Protein AF-A0A6A2X9T3-F1 (afdb_monomer_lite)

Radius of gyration: 37.39 Å; chains: 1; bounding box: 83×81×102 Å

Structure (mmCIF, N/CA/C/O backbone):
data_AF-A0A6A2X9T3-F1
#
_entry.id   AF-A0A6A2X9T3-F1
#
loop_
_atom_site.group_PDB
_atom_site.id
_atom_site.type_symbol
_atom_site.label_atom_id
_atom_site.label_alt_id
_atom_site.label_comp_id
_atom_site.label_asym_id
_atom_site.label_entity_id
_atom_site.label_seq_id
_atom_site.pdbx_PDB_ins_code
_atom_site.Cartn_x
_atom_site.Cartn_y
_atom_site.Cartn_z
_atom_site.occupancy
_atom_site.B_iso_or_equiv
_atom_site.auth_seq_id
_atom_site.auth_comp_id
_atom_site.auth_asym_id
_atom_site.auth_atom_id
_atom_site.pdbx_PDB_model_num
ATOM 1 N N . MET A 1 1 ? -24.229 26.357 72.384 1.00 39.59 1 MET A N 1
ATOM 2 C CA . MET A 1 1 ? -24.511 25.829 71.032 1.00 39.59 1 MET A CA 1
ATOM 3 C C . MET A 1 1 ? -23.752 26.684 70.026 1.00 39.59 1 MET A C 1
ATOM 5 O O . MET A 1 1 ? -24.088 27.847 69.864 1.00 39.59 1 MET A O 1
ATOM 9 N N . ARG A 1 2 ? -22.655 26.166 69.459 1.00 40.16 2 ARG A N 1
ATOM 10 C CA . ARG A 1 2 ? -21.862 26.841 68.417 1.00 40.16 2 ARG A CA 1
ATOM 11 C C . ARG A 1 2 ? -22.354 26.332 67.066 1.00 40.16 2 ARG A C 1
ATOM 13 O O . ARG A 1 2 ? -22.168 25.157 66.775 1.00 40.16 2 ARG A O 1
ATOM 20 N N . VAL A 1 3 ? -22.984 27.197 66.277 1.00 45.06 3 VAL A N 1
ATOM 21 C CA . VAL A 1 3 ? -23.296 26.919 64.871 1.00 45.06 3 VAL A CA 1
ATOM 22 C C . VAL A 1 3 ? -22.196 27.569 64.045 1.00 45.06 3 VAL A C 1
ATOM 24 O O . VAL A 1 3 ? -22.014 28.783 64.072 1.00 45.06 3 VAL A O 1
ATOM 27 N N . THR A 1 4 ? -21.397 26.738 63.389 1.00 49.28 4 THR A N 1
ATOM 28 C CA . THR A 1 4 ? -20.304 27.143 62.508 1.00 49.28 4 THR A CA 1
ATOM 29 C C . THR A 1 4 ? -20.857 27.716 61.207 1.00 49.28 4 THR A C 1
ATOM 31 O O . THR A 1 4 ? -21.624 27.061 60.505 1.00 49.28 4 THR A O 1
ATOM 34 N N . HIS A 1 5 ? -20.434 28.935 60.893 1.00 46.50 5 HIS A N 1
ATOM 35 C CA . HIS A 1 5 ? -20.650 29.635 59.634 1.00 46.50 5 HIS A CA 1
ATOM 36 C C . HIS A 1 5 ? -19.917 28.894 58.501 1.00 46.50 5 HIS A C 1
ATOM 38 O O . HIS A 1 5 ? -18.687 28.890 58.455 1.00 46.50 5 HIS A O 1
ATOM 44 N N . ILE A 1 6 ? -20.656 28.227 57.611 1.00 55.00 6 ILE A N 1
ATOM 45 C CA . ILE A 1 6 ? -20.086 27.598 56.413 1.00 55.00 6 ILE A CA 1
ATOM 46 C C . ILE A 1 6 ? -19.977 28.683 55.339 1.00 55.00 6 ILE A C 1
ATOM 48 O O . ILE A 1 6 ? -20.981 29.190 54.841 1.00 55.00 6 ILE A O 1
ATOM 52 N N . SER A 1 7 ? -18.734 29.066 55.043 1.00 50.97 7 SER A N 1
ATOM 53 C CA . SER A 1 7 ? -18.365 30.020 53.998 1.00 50.97 7 SER A CA 1
ATOM 54 C C . SER A 1 7 ? -18.865 29.562 52.622 1.00 50.97 7 SER A C 1
ATOM 56 O O . SER A 1 7 ? -18.698 28.414 52.212 1.00 50.97 7 SER A O 1
ATOM 58 N N . TRP A 1 8 ? -19.457 30.504 51.902 1.00 48.97 8 TRP A N 1
ATOM 59 C CA . TRP A 1 8 ? -20.049 30.424 50.564 1.00 48.97 8 TRP A CA 1
ATOM 60 C C . TRP A 1 8 ? -19.000 30.262 49.443 1.00 48.97 8 TRP A C 1
ATOM 62 O O . TRP A 1 8 ? -19.353 30.081 48.279 1.00 48.97 8 TRP A O 1
ATOM 72 N N . GLU A 1 9 ? -17.711 30.243 49.784 1.00 51.09 9 GLU A N 1
ATOM 73 C CA . GLU A 1 9 ? -16.597 30.043 48.846 1.00 51.09 9 GLU A CA 1
ATOM 74 C C . GLU A 1 9 ? -16.410 28.578 48.402 1.00 51.09 9 GLU A C 1
ATOM 76 O O . GLU A 1 9 ? -15.757 28.307 47.390 1.00 51.09 9 GLU A O 1
ATOM 81 N N . ALA A 1 10 ? -17.013 27.613 49.108 1.00 53.06 10 ALA A N 1
ATOM 82 C CA . ALA A 1 10 ? -16.878 26.190 48.780 1.00 53.06 10 ALA A CA 1
ATOM 83 C C . ALA A 1 10 ? -17.709 25.765 47.553 1.00 53.06 10 ALA A C 1
ATOM 85 O O . ALA A 1 10 ? -17.314 24.864 46.812 1.00 53.06 10 ALA A O 1
ATOM 86 N N . THR A 1 11 ? -18.832 26.436 47.284 1.00 55.25 11 THR A N 1
ATOM 87 C CA . THR A 1 11 ? -19.746 26.052 46.193 1.00 55.25 11 THR A CA 1
ATOM 88 C C . THR A 1 11 ? -19.271 26.560 44.827 1.00 55.25 11 THR A C 1
ATOM 90 O O . THR A 1 11 ? -19.514 25.919 43.807 1.00 55.25 11 THR A O 1
ATOM 93 N N . ILE A 1 12 ? -18.532 27.675 44.792 1.00 51.72 12 ILE A N 1
ATOM 94 C CA . ILE A 1 12 ? -17.982 28.249 43.551 1.00 51.72 12 ILE A CA 1
ATOM 95 C C . ILE A 1 12 ? -16.757 27.450 43.074 1.00 51.72 12 ILE A C 1
ATOM 97 O O . ILE A 1 12 ? -16.597 27.217 41.875 1.00 51.72 12 ILE A O 1
ATOM 101 N N . ASN A 1 13 ? -15.940 26.938 44.001 1.00 50.97 13 ASN A N 1
ATOM 102 C CA . ASN A 1 13 ? -14.743 26.162 43.664 1.00 50.97 13 ASN A CA 1
ATOM 103 C C . ASN A 1 13 ? -15.028 24.718 43.212 1.00 50.97 13 ASN A C 1
ATOM 105 O O . ASN A 1 13 ? -14.186 24.115 42.546 1.00 50.97 13 ASN A O 1
ATOM 109 N N . TRP A 1 14 ? -16.220 24.174 43.484 1.00 48.81 14 TRP A N 1
ATOM 110 C CA . TRP A 1 14 ? -16.633 22.876 42.934 1.00 48.81 14 TRP A CA 1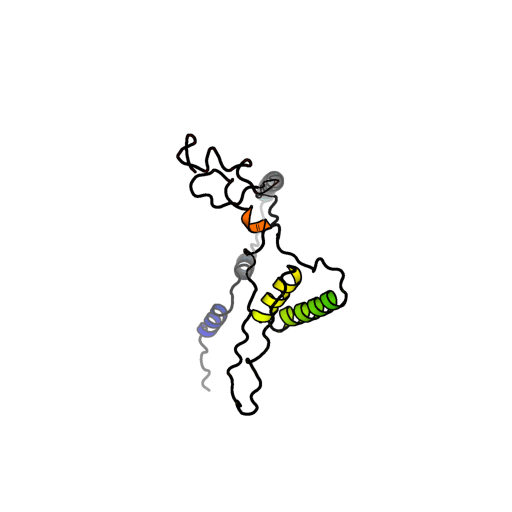
ATOM 111 C C . TRP A 1 14 ? -17.067 22.973 41.459 1.00 48.81 14 TRP A C 1
ATOM 113 O O . TRP A 1 14 ? -16.744 22.100 40.658 1.00 48.81 14 TRP A O 1
ATOM 123 N N . ALA A 1 15 ? -17.709 24.075 41.051 1.00 45.59 15 ALA A N 1
ATOM 124 C CA . ALA A 1 15 ? -18.186 24.254 39.675 1.00 45.59 15 ALA A CA 1
ATOM 125 C C . ALA A 1 15 ? -17.064 24.540 38.650 1.00 45.59 15 ALA A C 1
ATOM 127 O O . ALA A 1 15 ? -17.274 24.379 37.447 1.00 45.59 15 ALA A O 1
ATOM 128 N N . CYS A 1 16 ? -15.873 24.940 39.107 1.00 46.53 16 CYS A N 1
ATOM 129 C CA . CYS A 1 16 ? -14.764 25.340 38.236 1.00 46.53 16 CYS A CA 1
ATOM 130 C C . CYS A 1 16 ? -13.918 24.158 37.713 1.00 46.53 16 CYS A C 1
ATOM 132 O O . CYS A 1 16 ? -13.188 24.315 36.738 1.00 46.53 16 CYS A O 1
ATOM 134 N N . ASN A 1 17 ? -14.027 22.960 38.307 1.00 50.03 17 ASN A N 1
ATOM 135 C CA . ASN A 1 17 ? -13.113 21.847 38.007 1.00 50.03 17 ASN A CA 1
ATOM 136 C C . ASN A 1 17 ? -13.653 20.752 37.076 1.00 50.03 17 ASN A C 1
ATOM 138 O O . ASN A 1 17 ? -12.939 19.780 36.832 1.00 50.03 17 ASN A O 1
ATOM 142 N N . GLU A 1 18 ? -14.849 20.887 36.491 1.00 48.09 18 GLU A N 1
ATOM 143 C CA . GLU A 1 18 ? -15.389 19.774 35.694 1.00 48.09 18 GLU A CA 1
ATOM 144 C C . GLU A 1 18 ? -16.249 20.154 34.486 1.00 48.09 18 GLU A C 1
ATOM 146 O O . GLU A 1 18 ? -17.218 19.470 34.188 1.00 48.09 18 GLU A O 1
ATOM 151 N N . TRP A 1 19 ? -15.926 21.215 33.737 1.00 45.72 19 TRP A N 1
ATOM 152 C CA . TRP A 1 19 ? -16.715 21.535 32.536 1.00 45.72 19 TRP A CA 1
ATOM 153 C C . TRP A 1 19 ? -15.852 21.959 31.349 1.00 45.72 19 TRP A C 1
ATOM 155 O O . TRP A 1 19 ? -15.317 23.060 31.281 1.00 45.72 19 TRP A O 1
ATOM 165 N N . LYS A 1 20 ? -15.737 21.041 30.382 1.00 51.50 20 LYS A N 1
ATOM 166 C CA . LYS A 1 20 ? -14.925 21.160 29.161 1.00 51.50 20 LYS A CA 1
ATOM 167 C C . LYS A 1 20 ? -15.757 21.425 27.899 1.00 51.50 20 LYS A C 1
ATOM 169 O O . LYS A 1 20 ? -15.288 21.137 26.804 1.00 51.50 20 LYS A O 1
ATOM 174 N N . ASP A 1 21 ? -16.973 21.959 28.038 1.00 49.66 21 ASP A N 1
ATOM 175 C CA . ASP A 1 21 ? -17.860 22.221 26.899 1.00 49.66 21 ASP A CA 1
ATOM 176 C C . ASP A 1 21 ? -18.551 23.592 26.985 1.00 49.66 21 ASP A C 1
ATOM 178 O O . ASP A 1 21 ? -19.258 23.917 27.935 1.00 49.66 21 ASP A O 1
ATOM 182 N N . SER A 1 22 ? -18.380 24.396 25.932 1.00 53.44 22 SER A N 1
ATOM 183 C CA . SER A 1 22 ? -18.835 25.792 25.808 1.00 53.44 22 SER A CA 1
ATOM 184 C C . SER A 1 22 ? -20.356 25.970 25.680 1.00 53.44 22 SER A C 1
ATOM 186 O O . SER A 1 22 ? -20.863 27.091 25.721 1.00 53.44 22 SER A O 1
ATOM 188 N N . LYS A 1 23 ? -21.116 24.878 25.540 1.00 55.88 23 LYS A N 1
ATOM 189 C CA . LYS A 1 23 ? -22.561 24.909 25.242 1.00 55.88 23 LYS A CA 1
ATOM 190 C C . LYS A 1 23 ? -23.456 25.024 26.481 1.00 55.88 23 LYS A C 1
ATOM 192 O O . LYS A 1 23 ? -24.611 25.430 26.354 1.00 55.88 23 LYS A O 1
ATOM 197 N N . THR A 1 24 ? -22.955 24.701 27.672 1.00 59.09 24 THR A N 1
ATOM 198 C CA . THR A 1 24 ? -23.714 24.803 28.933 1.00 59.09 24 THR A CA 1
ATOM 199 C C . THR A 1 24 ? -23.651 26.193 29.562 1.00 59.09 24 THR A C 1
ATOM 201 O O . THR A 1 24 ? -24.653 26.640 30.118 1.00 59.09 24 THR A O 1
ATOM 204 N N . LEU A 1 25 ? -22.546 26.926 29.384 1.00 58.53 25 LEU A N 1
ATOM 205 C CA . LEU A 1 25 ? -22.394 28.308 29.868 1.00 58.53 25 LEU A CA 1
ATOM 206 C C . LEU A 1 25 ? -23.405 29.271 29.233 1.00 58.53 25 LEU A C 1
ATOM 208 O O . LEU A 1 25 ? -24.021 30.076 29.928 1.00 58.53 25 LEU A O 1
ATOM 212 N N . VAL A 1 26 ? -23.643 29.137 27.926 1.00 62.75 26 VAL A N 1
ATOM 213 C CA . VAL A 1 26 ? -24.612 29.982 27.214 1.00 62.75 26 VAL A CA 1
ATOM 214 C C . VAL A 1 26 ? -26.029 29.736 27.741 1.00 62.75 26 VAL A C 1
ATOM 216 O O . VAL A 1 26 ? -26.765 30.688 27.974 1.00 62.75 26 VAL A O 1
ATOM 219 N N . ARG A 1 27 ? -26.409 28.484 28.037 1.00 58.91 27 ARG A N 1
ATOM 220 C CA . ARG A 1 27 ? -27.748 28.155 28.569 1.00 58.91 27 ARG A CA 1
ATOM 221 C C . ARG A 1 27 ? -27.968 28.666 29.995 1.00 58.91 27 ARG A C 1
ATOM 223 O O . ARG A 1 27 ? -29.076 29.102 30.294 1.00 58.91 27 ARG A O 1
ATOM 230 N N . ALA A 1 28 ? -26.935 28.656 30.839 1.00 60.03 28 ALA A N 1
ATOM 231 C CA . ALA A 1 28 ? -27.011 29.182 32.204 1.00 60.03 28 ALA A CA 1
ATOM 232 C C . ALA A 1 28 ? -27.137 30.716 32.227 1.00 60.03 28 ALA A C 1
ATOM 234 O O . ALA A 1 28 ? -27.984 31.255 32.937 1.00 60.03 28 ALA A O 1
ATOM 235 N N . LEU A 1 29 ? -26.371 31.418 31.384 1.00 59.34 29 LEU A N 1
ATOM 236 C CA . LEU A 1 29 ? -26.464 32.877 31.248 1.00 59.34 29 LEU A CA 1
ATOM 237 C C . LEU A 1 29 ? -27.792 33.321 30.613 1.00 59.34 29 LEU A C 1
ATOM 239 O O . LEU A 1 29 ? -28.361 34.331 31.022 1.00 59.34 29 LEU A O 1
ATOM 243 N N . THR A 1 30 ? -28.338 32.533 29.678 1.00 64.12 30 THR A N 1
ATOM 244 C CA . THR A 1 30 ? -29.642 32.828 29.053 1.00 64.12 30 THR A CA 1
ATOM 245 C C . THR A 1 30 ? -30.801 32.702 30.053 1.00 64.12 30 THR A C 1
ATOM 247 O O . THR A 1 30 ? -31.760 33.460 29.971 1.00 64.12 30 THR A O 1
ATOM 250 N N . TRP A 1 31 ? -30.710 31.797 31.034 1.00 58.50 31 TRP A N 1
ATOM 251 C CA . TRP A 1 31 ? -31.724 31.654 32.091 1.00 58.50 31 TRP A CA 1
ATOM 252 C C . TRP A 1 31 ? -31.665 32.762 33.158 1.00 58.50 31 TRP A C 1
ATOM 254 O O . TRP A 1 31 ? -32.688 33.080 33.761 1.00 58.50 31 TRP A O 1
ATOM 264 N N . ALA A 1 32 ? -30.494 33.365 33.392 1.00 57.00 32 ALA A N 1
ATOM 265 C CA . ALA A 1 32 ? -30.317 34.414 34.401 1.00 57.00 32 ALA A CA 1
ATOM 266 C C . ALA A 1 32 ? -30.829 35.795 33.946 1.00 57.00 32 ALA A C 1
ATOM 268 O O . ALA A 1 32 ? -31.278 36.583 34.775 1.00 57.00 32 ALA A O 1
ATOM 269 N N . LEU A 1 33 ? -30.809 36.077 32.639 1.00 56.03 33 LEU A N 1
ATOM 270 C CA . LEU A 1 33 ? -31.217 37.371 32.069 1.00 56.03 33 LEU A CA 1
ATOM 271 C C . LEU A 1 33 ? -32.709 37.454 31.695 1.00 56.03 33 LEU A C 1
ATOM 273 O O . LEU A 1 33 ? -33.174 38.512 31.282 1.00 56.03 33 LEU A O 1
ATOM 277 N N . LEU A 1 34 ? -33.472 36.365 31.850 1.00 59.19 34 LEU A N 1
ATOM 278 C CA . LEU A 1 34 ? -34.876 36.266 31.428 1.00 59.19 34 LEU A CA 1
ATOM 279 C C . LEU A 1 34 ? -35.871 36.236 32.604 1.00 59.19 34 LEU A C 1
ATOM 281 O O . LEU A 1 34 ? -36.854 35.496 32.577 1.00 59.19 34 LEU A O 1
ATOM 285 N N . ARG A 1 35 ? -35.643 37.032 33.656 1.00 50.53 35 ARG A N 1
ATOM 286 C CA . ARG A 1 35 ? -36.673 37.257 34.685 1.00 50.53 35 ARG A CA 1
ATOM 287 C C . ARG A 1 35 ? -37.484 38.520 34.364 1.00 50.53 35 ARG A C 1
ATOM 289 O O . ARG A 1 35 ? -36.896 39.597 34.293 1.00 50.53 35 ARG A O 1
ATOM 296 N N . PRO A 1 36 ? -38.811 38.416 34.177 1.00 49.34 36 PRO A N 1
ATOM 297 C CA . PRO A 1 36 ? -39.657 39.572 33.909 1.00 49.34 36 PRO A CA 1
ATOM 298 C C . PRO A 1 36 ? -39.841 40.422 35.175 1.00 49.34 36 PRO A C 1
ATOM 300 O O . PRO A 1 36 ? -40.169 39.906 36.243 1.00 49.34 36 PRO A O 1
ATOM 303 N N . ILE A 1 37 ? -39.635 41.733 35.041 1.00 52.81 37 ILE A N 1
ATOM 304 C CA . ILE A 1 37 ? -39.943 42.749 36.057 1.00 52.81 37 ILE A CA 1
ATOM 305 C C . ILE A 1 37 ? -41.440 43.085 35.938 1.00 52.81 37 ILE A C 1
ATOM 307 O O . ILE A 1 37 ? -41.876 43.418 34.834 1.00 52.81 37 ILE A O 1
ATOM 311 N N . PRO A 1 38 ? -42.246 43.024 37.015 1.00 50.41 38 PRO A N 1
ATOM 312 C CA . PRO A 1 38 ? -43.646 43.412 36.946 1.00 50.41 38 PRO A CA 1
ATOM 313 C C . PRO A 1 38 ? -43.773 44.927 37.140 1.00 50.41 38 PRO A C 1
ATOM 315 O O . PRO A 1 38 ? -43.512 45.449 38.221 1.00 50.41 38 PRO A O 1
ATOM 318 N N . SER A 1 39 ? -44.202 45.643 36.102 1.00 46.75 39 SER A N 1
ATOM 319 C CA . SER A 1 39 ? -44.672 47.024 36.218 1.00 46.75 39 SER A CA 1
ATOM 320 C C . SER A 1 39 ? -46.196 47.056 36.096 1.00 46.75 39 SER A C 1
ATOM 322 O O . SER A 1 39 ? -46.773 46.946 35.017 1.00 46.75 39 SER A O 1
ATOM 324 N N . HIS A 1 40 ? -46.869 47.212 37.235 1.00 49.03 40 HIS A N 1
ATOM 325 C CA . HIS A 1 40 ? -48.261 47.644 37.258 1.00 49.03 40 HIS A CA 1
ATOM 326 C C . HIS A 1 40 ? -48.305 49.155 37.023 1.00 49.03 40 HIS A C 1
ATOM 328 O O . HIS A 1 40 ? -47.844 49.920 37.867 1.00 49.03 40 HIS A O 1
ATOM 334 N N . SER A 1 41 ? -48.889 49.596 35.911 1.00 48.78 41 SER A N 1
ATOM 335 C CA . SER A 1 41 ? -49.660 50.845 35.881 1.00 48.78 41 SER A CA 1
ATOM 336 C C . SER A 1 41 ? -50.482 50.961 34.607 1.00 48.78 41 SER A C 1
ATOM 338 O O . SER A 1 41 ? -49.983 50.923 33.486 1.00 48.78 41 SER A O 1
ATOM 340 N N . SER A 1 42 ? -51.780 51.088 34.831 1.00 59.50 42 SER A N 1
ATOM 341 C CA . SER A 1 42 ? -52.852 51.314 33.879 1.00 59.50 42 SER A CA 1
ATOM 342 C C . SER A 1 42 ? -52.899 52.780 33.442 1.00 59.50 42 SER A C 1
ATOM 344 O O . SER A 1 42 ? -53.300 53.623 34.238 1.00 59.50 42 SER A O 1
ATOM 346 N N . ALA A 1 43 ? -52.524 53.076 32.196 1.00 52.16 43 ALA A N 1
ATOM 347 C CA . ALA A 1 43 ? -53.089 54.128 31.333 1.00 52.16 43 ALA A CA 1
ATOM 348 C C . ALA A 1 43 ? -52.256 54.233 30.039 1.00 52.16 43 ALA A C 1
ATOM 350 O O . ALA A 1 43 ? -51.107 53.817 30.024 1.00 52.16 43 ALA A O 1
ATOM 351 N N . PHE A 1 44 ? -52.828 54.832 28.987 1.00 50.91 44 PHE A N 1
ATOM 352 C CA . PHE A 1 44 ? -52.243 55.188 27.674 1.00 50.91 44 PHE A CA 1
ATOM 353 C C . PHE A 1 44 ? -52.578 54.279 26.467 1.00 50.91 44 PHE A C 1
ATOM 355 O O . PHE A 1 44 ? -51.708 53.598 25.919 1.00 50.91 44 PHE A O 1
ATOM 362 N N . PRO A 1 45 ? -53.815 54.371 25.929 1.00 55.16 45 PRO A N 1
ATOM 363 C CA . PRO A 1 45 ? -54.195 53.714 24.669 1.00 55.16 45 PRO A CA 1
ATOM 364 C C . PRO A 1 45 ? -53.475 54.273 23.419 1.00 55.16 45 PRO A C 1
ATOM 366 O O . PRO A 1 45 ? -53.400 53.595 22.395 1.00 55.16 45 PRO A O 1
ATOM 369 N N . LEU A 1 46 ? -52.892 55.479 23.482 1.00 53.44 46 LEU A N 1
ATOM 370 C CA . LEU A 1 46 ? -52.093 56.053 22.383 1.00 53.44 46 LEU A CA 1
ATOM 371 C C . LEU A 1 46 ? -50.654 55.519 22.355 1.00 53.44 46 LEU A C 1
ATOM 373 O O . LEU A 1 46 ? -50.097 55.296 21.280 1.00 53.44 46 LEU A O 1
ATOM 377 N N . LEU A 1 47 ? -50.093 55.225 23.531 1.00 53.59 47 LEU A N 1
ATOM 378 C CA . LEU A 1 47 ? -48.785 54.590 23.655 1.00 53.59 47 LEU A CA 1
ATOM 379 C C . LEU A 1 47 ? -48.860 53.109 23.256 1.00 53.59 47 LEU A C 1
ATOM 381 O O . LEU A 1 47 ? -47.925 52.609 22.647 1.00 53.59 47 LEU A O 1
ATOM 385 N N . GLN A 1 48 ? -49.995 52.435 23.488 1.00 58.03 48 GLN A N 1
ATOM 386 C CA . GLN A 1 48 ? -50.234 51.072 22.994 1.00 58.03 48 GLN A CA 1
ATOM 387 C C . GLN A 1 48 ? -50.319 50.991 21.463 1.00 58.03 48 GLN A C 1
ATOM 389 O O . GLN A 1 48 ? -49.766 50.054 20.894 1.00 58.03 48 GLN A O 1
ATOM 394 N N . LYS A 1 49 ? -50.921 51.975 20.773 1.00 56.03 49 LYS A N 1
ATOM 395 C CA . LYS A 1 49 ? -50.913 52.023 19.296 1.00 56.03 49 LYS A CA 1
ATOM 396 C C . LYS A 1 49 ? -49.525 52.322 18.730 1.00 56.03 49 LYS A C 1
ATOM 398 O O . LYS A 1 49 ? -49.129 51.672 17.766 1.00 56.03 49 LYS A O 1
ATOM 403 N N . GLN A 1 50 ? -48.763 53.231 19.348 1.00 58.94 50 GLN A N 1
ATOM 404 C CA . GLN A 1 50 ? -47.367 53.479 18.963 1.00 58.94 50 GLN A CA 1
ATOM 405 C C . GLN A 1 50 ? -46.458 52.279 19.260 1.00 58.94 50 GLN A C 1
ATOM 407 O O . GLN A 1 50 ? -45.627 51.930 18.426 1.00 58.94 50 GLN A O 1
ATOM 412 N N . GLN A 1 51 ? -46.652 51.587 20.385 1.00 58.59 51 GLN A N 1
ATOM 413 C CA . GLN A 1 51 ? -45.934 50.354 20.709 1.00 58.59 51 GLN A CA 1
ATOM 414 C C . GLN A 1 51 ? -46.331 49.200 19.781 1.00 58.59 51 GLN A C 1
ATOM 416 O O . GLN A 1 51 ? -45.452 48.459 19.359 1.00 58.59 51 GLN A O 1
ATOM 421 N N . GLN A 1 52 ? -47.600 49.068 19.380 1.00 58.56 52 GLN A N 1
ATOM 422 C CA . GLN A 1 52 ? -48.022 48.081 18.378 1.00 58.56 52 GLN A CA 1
ATOM 423 C C . GLN A 1 52 ? -47.480 48.401 16.981 1.00 58.56 52 GLN A C 1
ATOM 425 O O . GLN A 1 52 ? -47.053 47.482 16.291 1.00 58.56 52 GLN A O 1
ATOM 430 N N . GLN A 1 53 ? -47.412 49.671 16.567 1.00 58.88 53 GLN A N 1
ATOM 431 C CA . GLN A 1 53 ? -46.769 50.067 15.305 1.00 58.88 53 GLN A CA 1
ATOM 432 C C . GLN A 1 53 ? -45.255 49.828 15.331 1.00 58.88 53 GLN A C 1
ATOM 434 O O . GLN A 1 53 ? -44.711 49.302 14.362 1.00 58.88 53 GLN A O 1
ATOM 439 N N . GLN A 1 54 ? -44.581 50.125 16.446 1.00 58.81 54 GLN A N 1
ATOM 440 C CA . GLN A 1 54 ? -43.159 49.819 16.633 1.00 58.81 54 GLN A CA 1
ATOM 441 C C . GLN A 1 54 ? -42.896 48.306 16.698 1.00 58.81 54 GLN A C 1
ATOM 443 O O . GLN A 1 54 ? -41.925 47.840 16.106 1.00 58.81 54 GLN A O 1
ATOM 448 N N . GLN A 1 55 ? -43.776 47.516 17.324 1.00 58.78 55 GLN A N 1
ATOM 449 C CA . GLN A 1 55 ? -43.693 46.050 17.336 1.00 58.78 55 GLN A CA 1
ATOM 450 C C . GLN A 1 55 ? -43.949 45.446 15.948 1.00 58.78 55 GLN A C 1
ATOM 452 O O . GLN A 1 55 ? -43.217 44.551 15.543 1.00 58.78 55 GLN A O 1
ATOM 457 N N . GLN A 1 56 ? -44.914 45.956 15.175 1.00 59.00 56 GLN A N 1
ATOM 458 C CA . GLN A 1 56 ? -45.159 45.533 13.787 1.00 59.00 56 GLN A CA 1
ATOM 459 C C . GLN A 1 56 ? -43.961 45.863 12.881 1.00 59.00 56 GLN A C 1
ATOM 461 O O . GLN A 1 56 ? -43.526 45.010 12.111 1.00 59.00 56 GLN A O 1
ATOM 466 N N . HIS A 1 57 ? -43.359 47.051 13.025 1.00 57.66 57 HIS A N 1
ATOM 467 C CA . HIS A 1 57 ? -42.136 47.421 12.305 1.00 57.66 57 HIS A CA 1
ATOM 468 C C . HIS A 1 57 ? -40.946 46.535 12.710 1.00 57.66 57 HIS A C 1
ATOM 470 O O . HIS A 1 57 ? -40.201 46.083 11.843 1.00 57.66 57 HIS A O 1
ATOM 476 N N . GLN A 1 58 ? -40.788 46.211 14.001 1.00 58.06 58 GLN A N 1
ATOM 477 C CA . GLN A 1 58 ? -39.756 45.273 14.457 1.00 58.06 58 GLN A CA 1
ATOM 478 C C . GLN A 1 58 ? -39.999 43.830 13.981 1.00 58.06 58 GLN A C 1
ATOM 480 O O . GLN A 1 58 ? -39.042 43.154 13.607 1.00 58.06 58 GLN A O 1
ATOM 485 N N . LEU A 1 59 ? -41.247 43.355 13.910 1.00 57.41 59 LEU A N 1
ATOM 486 C CA . LEU A 1 59 ? -41.601 42.026 13.384 1.00 57.41 59 LEU A CA 1
ATOM 487 C C . LEU A 1 59 ? -41.419 41.925 11.859 1.00 57.41 59 LEU A C 1
ATOM 489 O O . LEU A 1 59 ? -41.021 40.880 11.346 1.00 57.41 59 LEU A O 1
ATOM 493 N N . HIS A 1 60 ? -41.660 43.014 11.126 1.00 58.12 60 HIS A N 1
ATOM 494 C CA . HIS A 1 60 ? -41.437 43.087 9.682 1.00 58.12 60 HIS A CA 1
ATOM 495 C C . HIS A 1 60 ? -39.941 43.166 9.342 1.00 58.12 60 HIS A C 1
ATOM 497 O O . HIS A 1 60 ? -39.484 42.499 8.415 1.0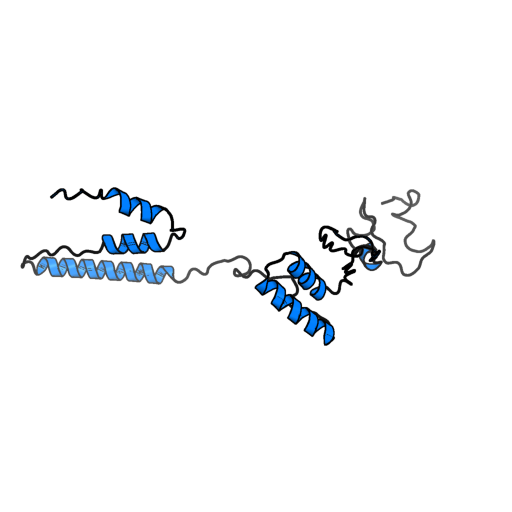0 58.12 60 HIS A O 1
ATOM 503 N N . LEU A 1 61 ? -39.154 43.906 10.131 1.00 56.72 61 LEU A N 1
ATOM 504 C CA . LEU A 1 61 ? -37.694 43.967 9.995 1.00 56.72 61 LEU A CA 1
ATOM 505 C C . LEU A 1 61 ? -37.028 42.642 10.389 1.00 56.72 61 LEU A C 1
ATOM 507 O O . LEU A 1 61 ? -36.142 42.173 9.681 1.00 56.72 61 LEU A O 1
ATOM 511 N N . THR A 1 62 ? -37.495 41.979 11.449 1.00 57.09 62 THR A N 1
ATOM 512 C CA . THR A 1 62 ? -37.001 40.640 11.818 1.00 57.09 62 THR A CA 1
ATOM 513 C C . THR A 1 62 ? -37.425 39.568 10.808 1.00 57.09 62 THR A C 1
ATOM 515 O O . THR A 1 62 ? -36.600 38.726 10.467 1.00 57.09 62 THR A O 1
ATOM 518 N N . ARG A 1 63 ? -38.631 39.629 10.216 1.00 53.03 63 ARG A N 1
ATOM 519 C CA . ARG A 1 63 ? -39.017 38.760 9.079 1.00 53.03 63 ARG A CA 1
ATOM 520 C C . ARG A 1 63 ? -38.163 38.995 7.830 1.00 53.03 63 ARG A C 1
ATOM 522 O O . ARG A 1 63 ? -37.735 38.020 7.222 1.00 53.03 63 ARG A O 1
ATOM 529 N N . ILE A 1 64 ? -37.891 40.247 7.451 1.00 55.22 64 ILE A N 1
ATOM 530 C CA . ILE A 1 64 ? -37.064 40.577 6.273 1.00 55.22 64 ILE A CA 1
ATOM 531 C C . ILE A 1 64 ? -35.614 40.113 6.471 1.00 55.22 64 ILE A C 1
ATOM 533 O O . ILE A 1 64 ? -35.033 39.521 5.561 1.00 55.22 64 ILE A O 1
ATOM 537 N N . VAL A 1 65 ? -35.040 40.311 7.661 1.00 54.47 65 VAL A N 1
ATOM 538 C CA . VAL A 1 65 ? -33.674 39.857 7.972 1.00 54.47 65 VAL A CA 1
ATOM 539 C C . VAL A 1 65 ? -33.585 38.324 8.012 1.00 54.47 65 VAL A C 1
ATOM 541 O O . VAL A 1 65 ? -32.623 37.764 7.493 1.00 54.47 65 VAL A O 1
ATOM 544 N N . ILE A 1 66 ? -34.596 37.626 8.545 1.00 53.66 66 ILE A N 1
ATOM 545 C CA . ILE A 1 66 ? -34.601 36.153 8.620 1.00 53.66 66 ILE A CA 1
ATOM 546 C C . ILE A 1 66 ? -34.772 35.502 7.232 1.00 53.66 66 ILE A C 1
ATOM 548 O O . ILE A 1 66 ? -34.077 34.529 6.943 1.00 53.66 66 ILE A O 1
ATOM 552 N N . VAL A 1 67 ? -35.622 36.044 6.348 1.00 52.09 67 VAL A N 1
ATOM 553 C CA . VAL A 1 67 ? -35.826 35.502 4.983 1.00 52.09 67 VAL A CA 1
ATOM 554 C C . VAL A 1 67 ? -34.638 35.806 4.055 1.00 52.09 67 VAL A C 1
ATOM 556 O O . VAL A 1 67 ? -34.332 35.014 3.166 1.00 52.09 67 VAL A O 1
ATOM 559 N N . SER A 1 68 ? -33.904 36.900 4.288 1.00 48.91 68 SER A N 1
ATOM 560 C CA . SER A 1 68 ? -32.733 37.271 3.469 1.00 48.91 68 SER A CA 1
ATOM 561 C C . SER A 1 68 ? -31.463 36.466 3.796 1.00 48.91 68 SER A C 1
ATOM 563 O O . SER A 1 68 ? -30.525 36.451 3.002 1.00 48.91 68 SER A O 1
ATOM 565 N N . LEU A 1 69 ? -31.421 35.770 4.940 1.00 48.31 69 LEU A N 1
ATOM 566 C CA . LEU A 1 69 ? -30.275 34.961 5.388 1.00 48.31 69 LEU A CA 1
ATOM 567 C C . LEU A 1 69 ? -30.350 33.474 4.987 1.00 48.31 69 LEU A C 1
ATOM 569 O O . LEU A 1 69 ? -29.431 32.718 5.295 1.00 48.31 69 LEU A O 1
ATOM 573 N N . GLN A 1 70 ? -31.406 33.029 4.296 1.00 52.69 70 GLN A N 1
ATOM 574 C CA . GLN A 1 70 ? -31.622 31.600 4.008 1.00 52.69 70 GLN A CA 1
ATOM 575 C C . GLN A 1 70 ? -31.159 31.115 2.624 1.00 52.69 70 GLN A C 1
ATOM 577 O O . GLN A 1 70 ? -31.283 29.927 2.338 1.00 52.69 70 GLN A O 1
ATOM 582 N N . CYS A 1 71 ? -30.550 31.967 1.792 1.00 46.78 71 CYS A N 1
ATOM 583 C CA . CYS A 1 71 ? -30.144 31.582 0.431 1.00 46.78 71 CYS A CA 1
ATOM 584 C C . CYS A 1 71 ? -28.666 31.857 0.100 1.00 46.78 71 CYS A C 1
ATOM 586 O O . CYS A 1 71 ? -28.349 32.194 -1.037 1.00 46.78 71 CYS A O 1
ATOM 588 N N . GLN A 1 72 ? -27.742 31.699 1.052 1.00 65.25 72 GLN A N 1
ATOM 589 C CA . GLN A 1 72 ? -26.314 31.601 0.724 1.00 65.25 72 GLN A CA 1
ATOM 590 C C . GLN A 1 72 ? -25.870 30.145 0.870 1.00 65.25 72 GLN A C 1
ATOM 592 O O . GLN A 1 72 ? -25.716 29.626 1.974 1.00 65.25 72 GLN A O 1
ATOM 597 N N . GLY A 1 73 ? -25.726 29.457 -0.265 1.00 71.31 73 GLY A N 1
ATOM 598 C CA . GLY A 1 73 ? -25.138 28.121 -0.299 1.00 71.31 73 GLY A CA 1
ATOM 599 C C . GLY A 1 73 ? -23.712 28.158 0.252 1.00 71.31 73 GLY A C 1
ATOM 600 O O . GLY A 1 73 ? -22.939 29.054 -0.076 1.00 71.31 73 GLY A O 1
ATOM 601 N N . ILE A 1 74 ? -23.366 27.196 1.106 1.00 75.31 74 ILE A N 1
ATOM 602 C CA . ILE A 1 74 ? -22.020 27.092 1.674 1.00 75.31 74 ILE A CA 1
ATOM 603 C C . ILE A 1 74 ? -21.094 26.504 0.601 1.00 75.31 74 ILE A C 1
ATOM 605 O O . ILE A 1 74 ? -21.250 25.339 0.228 1.00 75.31 74 ILE A O 1
ATOM 609 N N . ASP A 1 75 ? -20.121 27.284 0.130 1.00 80.12 75 ASP A N 1
ATOM 610 C CA . ASP A 1 75 ? -19.078 26.796 -0.777 1.00 80.12 75 ASP A CA 1
ATOM 611 C C . ASP A 1 75 ? -18.005 26.033 0.012 1.00 80.12 75 ASP A C 1
ATOM 613 O O . ASP A 1 75 ? -16.998 26.572 0.474 1.00 80.12 75 ASP A O 1
ATOM 617 N N . LEU A 1 76 ? -18.272 24.750 0.251 1.00 81.31 76 LEU A N 1
ATOM 618 C CA . LEU A 1 76 ? -17.303 23.847 0.854 1.00 81.31 76 LEU A CA 1
ATOM 619 C C . LEU A 1 76 ? -16.466 23.199 -0.247 1.00 81.31 76 LEU A C 1
ATOM 621 O O . LEU A 1 76 ? -17.009 22.567 -1.154 1.00 81.31 76 LEU A O 1
ATOM 625 N N . VAL A 1 77 ? -15.138 23.235 -0.105 1.00 81.31 77 VAL A N 1
ATOM 626 C CA . VAL A 1 77 ? -14.211 22.488 -0.970 1.00 81.31 77 VAL A CA 1
ATOM 627 C C . VAL A 1 77 ? -14.644 21.015 -1.034 1.00 81.31 77 VAL A C 1
ATOM 629 O O . VAL A 1 77 ? -14.764 20.339 -0.009 1.00 81.31 77 VAL A O 1
ATOM 632 N N . ALA A 1 78 ? -14.928 20.525 -2.246 1.00 79.88 78 ALA A N 1
ATOM 633 C CA . ALA A 1 78 ? -15.488 19.191 -2.509 1.00 79.88 78 ALA A CA 1
ATOM 634 C C . ALA A 1 78 ? -16.791 18.864 -1.733 1.00 79.88 78 ALA A C 1
ATOM 636 O O . ALA A 1 78 ? -17.051 17.705 -1.390 1.00 79.88 78 ALA A O 1
ATOM 637 N N . GLY A 1 79 ? -17.613 19.874 -1.434 1.00 81.69 79 GLY A N 1
ATOM 638 C CA . GLY A 1 79 ? -18.890 19.734 -0.730 1.00 81.69 79 GLY A CA 1
ATOM 639 C C . GLY A 1 79 ? -18.754 19.286 0.728 1.00 81.69 79 GLY A C 1
ATOM 640 O O . GLY A 1 79 ? -19.661 18.641 1.253 1.00 81.69 79 GLY A O 1
ATOM 641 N N . GLY A 1 80 ? -17.600 19.535 1.363 1.00 86.81 80 GLY A N 1
ATOM 642 C CA . GLY A 1 80 ? -17.335 19.189 2.767 1.00 86.81 80 GLY A CA 1
ATOM 643 C C . GLY A 1 80 ? -17.119 17.694 3.028 1.00 86.81 80 GLY A C 1
ATOM 644 O O . GLY A 1 80 ? -16.985 17.271 4.177 1.00 86.81 80 GLY A O 1
ATOM 645 N N . LYS A 1 81 ? -17.080 16.864 1.978 1.00 85.44 81 LYS A N 1
ATOM 646 C CA . LYS A 1 81 ? -16.949 15.407 2.095 1.00 85.44 81 LYS A CA 1
ATOM 647 C C . LYS A 1 81 ? -15.485 14.987 2.024 1.00 85.44 81 LYS A C 1
ATOM 649 O O . LYS A 1 81 ? -14.847 15.070 0.977 1.00 85.44 81 LYS A O 1
ATOM 654 N N . SER A 1 82 ? -14.976 14.429 3.119 1.00 86.38 82 SER A N 1
ATOM 655 C CA . SER A 1 82 ? -13.662 13.782 3.127 1.00 86.38 82 SER A CA 1
ATOM 656 C C . SER A 1 82 ? -13.763 12.348 2.601 1.00 86.38 82 SER A C 1
ATOM 658 O O . SER A 1 82 ? -14.408 11.484 3.202 1.00 86.38 82 SER A O 1
ATOM 660 N N . LYS A 1 83 ? -13.127 12.074 1.456 1.00 86.38 83 LYS A N 1
ATOM 661 C CA . LYS A 1 83 ? -13.060 10.723 0.883 1.00 86.38 83 LYS A CA 1
ATOM 662 C C . LYS A 1 83 ? -11.971 9.918 1.589 1.00 86.38 83 LYS A C 1
ATOM 664 O O . LYS A 1 83 ? -10.795 10.269 1.553 1.00 86.38 83 LYS A O 1
ATOM 669 N N . THR A 1 84 ? -12.346 8.788 2.187 1.00 84.94 84 THR A N 1
ATOM 670 C CA . THR A 1 84 ? -11.362 7.853 2.749 1.00 84.94 84 THR A CA 1
ATOM 671 C C . THR A 1 84 ? -10.836 6.922 1.656 1.00 84.94 84 THR A C 1
ATOM 673 O O . THR A 1 84 ? -11.555 6.053 1.178 1.00 84.94 84 THR A O 1
ATOM 676 N N . THR A 1 85 ? -9.556 7.054 1.300 1.00 86.00 85 THR A N 1
ATOM 677 C CA . THR A 1 85 ? -8.885 6.208 0.286 1.00 86.00 85 THR A CA 1
ATOM 678 C C . THR A 1 85 ? -8.570 4.787 0.786 1.00 86.00 85 THR A C 1
ATOM 680 O O . THR A 1 85 ? -8.253 3.887 0.009 1.00 86.00 85 THR A O 1
ATOM 683 N N . LYS A 1 86 ? -8.614 4.557 2.104 1.00 85.94 86 LYS A N 1
ATOM 684 C CA . LYS A 1 86 ? -8.222 3.284 2.734 1.00 85.94 86 LYS A CA 1
ATOM 685 C C . LYS A 1 86 ? -9.316 2.225 2.571 1.00 85.94 86 LYS A C 1
ATOM 687 O O . LYS A 1 86 ? -10.502 2.532 2.593 1.00 85.94 86 LYS A O 1
ATOM 692 N N . ARG A 1 87 ? -8.909 0.957 2.477 1.00 88.00 87 ARG A N 1
ATOM 693 C CA . ARG A 1 87 ? -9.839 -0.177 2.362 1.00 88.00 87 ARG A CA 1
ATOM 694 C C . ARG A 1 87 ? -10.531 -0.483 3.695 1.00 88.00 87 ARG A C 1
ATOM 696 O O . ARG A 1 87 ? -9.869 -0.533 4.730 1.00 88.00 87 ARG A O 1
ATOM 703 N N . THR A 1 88 ? -11.829 -0.783 3.633 1.00 88.50 88 THR A N 1
ATOM 704 C CA . THR A 1 88 ? -12.681 -1.106 4.801 1.00 88.50 88 THR A CA 1
ATOM 705 C C . THR A 1 88 ? -13.013 -2.605 4.916 1.00 88.50 88 THR A C 1
ATOM 707 O O . THR A 1 88 ? -13.502 -3.061 5.954 1.00 88.50 88 THR A O 1
ATOM 710 N N . ALA A 1 89 ? -12.755 -3.382 3.862 1.00 90.00 89 ALA A N 1
ATOM 711 C CA . ALA A 1 89 ? -13.040 -4.813 3.761 1.00 90.00 89 ALA A CA 1
ATOM 712 C C . ALA A 1 89 ? -11.968 -5.518 2.901 1.00 90.00 89 ALA A C 1
ATOM 714 O O . ALA A 1 89 ? -11.311 -4.852 2.086 1.00 90.00 89 ALA A O 1
ATOM 715 N N . PRO A 1 90 ? -11.755 -6.838 3.076 1.00 90.44 90 PRO A N 1
ATOM 716 C CA . PRO A 1 90 ? -10.815 -7.587 2.249 1.00 90.44 90 PRO A CA 1
ATOM 717 C C . PRO A 1 90 ? -11.367 -7.736 0.823 1.00 90.44 90 PRO A C 1
ATOM 719 O O . PRO A 1 90 ? -12.572 -7.846 0.632 1.00 90.44 90 PRO A O 1
ATOM 722 N N . LYS A 1 91 ? -10.481 -7.743 -0.184 1.00 88.50 91 LYS A N 1
ATOM 723 C CA . LYS A 1 91 ? -10.868 -7.949 -1.596 1.00 88.50 91 LYS A CA 1
ATOM 724 C C . LYS A 1 91 ? -11.112 -9.427 -1.940 1.00 88.50 91 LYS A C 1
ATOM 726 O O . LYS A 1 91 ? -11.784 -9.700 -2.920 1.00 88.50 91 LYS A O 1
ATOM 731 N N . SER A 1 92 ? -10.481 -10.358 -1.221 1.00 88.19 92 SER A N 1
ATOM 732 C CA . SER A 1 92 ? -10.581 -11.795 -1.517 1.00 88.19 92 SER A CA 1
ATOM 733 C C . SER A 1 92 ? -11.855 -12.401 -0.931 1.00 88.19 92 SER A C 1
ATOM 735 O O . SER A 1 92 ? -12.258 -12.021 0.169 1.00 88.19 92 SER A O 1
ATOM 737 N N . ASP A 1 93 ? -12.412 -13.396 -1.623 1.00 89.50 93 ASP A N 1
ATOM 738 C CA . ASP A 1 93 ? -13.626 -14.092 -1.187 1.00 89.50 93 ASP A CA 1
ATOM 739 C C . ASP A 1 93 ? -13.414 -15.272 -0.241 1.00 89.50 93 ASP A C 1
ATOM 741 O O . ASP A 1 93 ? -14.400 -15.811 0.262 1.00 89.50 93 ASP A O 1
ATOM 745 N N . ASP A 1 94 ? -12.156 -15.591 0.068 1.00 88.81 94 ASP A N 1
ATOM 746 C CA . ASP A 1 94 ? -11.756 -16.631 1.014 1.00 88.81 94 ASP A CA 1
ATOM 747 C C . ASP A 1 94 ? -12.508 -16.518 2.355 1.00 88.81 94 ASP A C 1
ATOM 749 O O . ASP A 1 94 ? -12.523 -15.468 3.018 1.00 88.81 94 ASP A O 1
ATOM 753 N N . ILE A 1 95 ? -13.135 -17.631 2.738 1.00 93.44 95 ILE A N 1
ATOM 754 C CA . ILE A 1 95 ? -13.939 -17.778 3.948 1.00 93.44 95 ILE A CA 1
ATOM 755 C C . ILE A 1 95 ? -13.063 -17.559 5.188 1.00 93.44 95 ILE A C 1
ATOM 757 O O . ILE A 1 95 ? -13.443 -16.791 6.076 1.00 93.44 95 ILE A O 1
ATOM 761 N N . TYR A 1 96 ? -11.862 -18.144 5.233 1.00 91.00 96 TYR A N 1
ATOM 762 C CA . TYR A 1 96 ? -10.967 -18.053 6.391 1.00 91.00 96 TYR A CA 1
ATOM 763 C C . TYR A 1 96 ? -10.493 -16.620 6.620 1.00 91.00 96 TYR A C 1
ATOM 765 O O . TYR A 1 96 ? -10.468 -16.132 7.752 1.00 91.00 96 TYR A O 1
ATOM 773 N N . LEU A 1 97 ? -10.207 -15.892 5.539 1.00 87.62 97 LEU A N 1
ATOM 774 C CA . LEU A 1 97 ? -9.820 -14.487 5.626 1.00 87.62 97 LEU A CA 1
ATOM 775 C C . LEU A 1 97 ? -10.950 -13.623 6.203 1.00 87.62 97 LEU A C 1
ATOM 777 O O . LEU A 1 97 ? -10.700 -12.736 7.025 1.00 87.62 97 LEU A O 1
ATOM 781 N N . LYS A 1 98 ? -12.199 -13.883 5.803 1.00 90.06 98 LYS A N 1
ATOM 782 C CA . LYS A 1 98 ? -13.378 -13.179 6.330 1.00 90.06 98 LYS A CA 1
ATOM 783 C C . LYS A 1 98 ? -13.576 -13.469 7.823 1.00 90.06 98 LYS A C 1
ATOM 785 O O . LYS A 1 98 ? -13.880 -12.539 8.574 1.00 90.06 98 LYS A O 1
ATOM 790 N N . LEU A 1 99 ? -13.356 -14.710 8.264 1.00 91.75 99 LEU A N 1
ATOM 791 C CA . LEU A 1 99 ? -13.411 -15.092 9.681 1.00 91.75 99 LEU A CA 1
ATOM 792 C C . LEU A 1 99 ? -12.319 -14.389 10.501 1.00 91.75 99 LEU A C 1
ATOM 794 O O . LEU A 1 99 ? -12.618 -13.762 11.519 1.00 91.75 99 LEU A O 1
ATOM 798 N N . LEU A 1 100 ? -11.078 -14.385 10.013 1.00 88.06 100 LEU A N 1
ATOM 799 C CA . LEU A 1 100 ? -9.950 -13.745 10.693 1.00 88.06 100 LEU A CA 1
ATOM 800 C C . LEU A 1 100 ? -10.150 -12.227 10.828 1.00 88.06 100 LEU A C 1
ATOM 802 O O . LEU A 1 100 ? -9.937 -11.639 11.889 1.00 88.06 100 LEU A O 1
ATOM 806 N N . VAL A 1 101 ? -10.636 -11.580 9.765 1.00 90.00 101 VAL A N 1
ATOM 807 C CA . VAL A 1 101 ? -10.992 -10.155 9.782 1.00 90.00 101 VAL A CA 1
ATOM 808 C C . VAL A 1 101 ? -12.087 -9.861 10.806 1.00 90.00 101 VAL A C 1
ATOM 810 O O . VAL A 1 101 ? -12.005 -8.836 11.486 1.00 90.00 101 VAL A O 1
ATOM 813 N N . LYS A 1 102 ? -13.115 -10.715 10.918 1.00 91.44 102 LYS A N 1
ATOM 814 C CA . LYS A 1 102 ? -14.196 -10.545 11.904 1.00 91.44 102 LYS A CA 1
ATOM 815 C C . LYS A 1 102 ? -13.648 -10.591 13.332 1.00 91.44 102 LYS A C 1
ATOM 817 O O . LYS A 1 102 ? -13.961 -9.692 14.114 1.00 91.44 102 LYS A O 1
ATOM 822 N N . LEU A 1 103 ? -12.769 -11.551 13.627 1.00 88.56 103 LEU A N 1
ATOM 823 C CA . LEU A 1 103 ? -12.106 -11.675 14.926 1.00 88.56 103 LEU A CA 1
ATOM 824 C C . LEU A 1 103 ? -11.279 -10.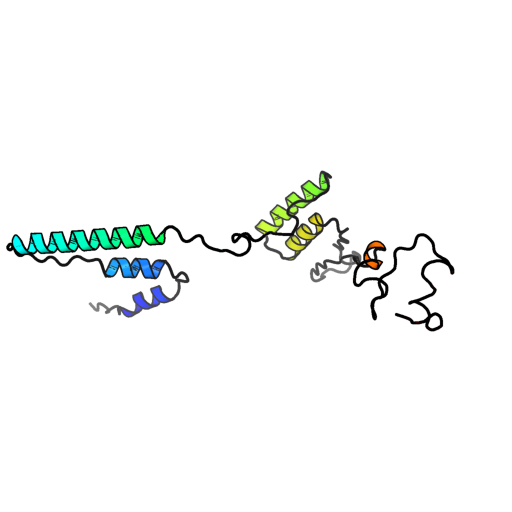426 15.266 1.00 88.56 103 LEU A C 1
ATOM 826 O O . LEU A 1 103 ? -11.503 -9.787 16.294 1.00 88.56 103 LEU A O 1
ATOM 830 N N . TYR A 1 104 ? -10.380 -10.000 14.375 1.00 88.12 104 TYR A N 1
ATOM 831 C CA . TYR A 1 104 ? -9.538 -8.830 14.644 1.00 88.12 104 TYR A CA 1
ATOM 832 C C . TYR A 1 104 ? -10.331 -7.517 14.682 1.00 88.12 104 TYR A C 1
ATOM 834 O O . TYR A 1 104 ? -9.980 -6.618 15.447 1.00 88.12 104 TYR A O 1
ATOM 842 N N . ARG A 1 105 ? -11.436 -7.390 13.933 1.00 90.88 105 ARG A N 1
ATOM 843 C CA . ARG A 1 105 ? -12.367 -6.254 14.075 1.00 90.88 105 ARG A CA 1
ATOM 844 C C . ARG A 1 105 ? -12.986 -6.190 15.464 1.00 90.88 105 ARG A C 1
ATOM 846 O O . ARG A 1 105 ? -13.148 -5.092 15.993 1.00 90.88 105 ARG A O 1
ATOM 853 N N . PHE A 1 106 ? -13.363 -7.334 16.027 1.00 90.44 106 PHE A N 1
ATOM 854 C CA . PHE A 1 106 ? -13.891 -7.406 17.384 1.00 90.44 106 PHE A CA 1
ATOM 855 C C . PHE A 1 106 ? -12.815 -7.014 18.401 1.00 90.44 106 PHE A C 1
ATOM 857 O O . PHE A 1 106 ? -13.021 -6.085 19.182 1.00 90.44 106 PHE A O 1
ATOM 864 N N . MET A 1 107 ? -11.632 -7.628 18.314 1.00 85.19 107 MET A N 1
ATOM 865 C CA . MET A 1 107 ? -10.524 -7.341 19.225 1.00 85.19 107 MET A CA 1
ATOM 866 C C . MET A 1 107 ? -10.139 -5.858 19.214 1.00 85.19 107 MET A C 1
ATOM 868 O O . MET A 1 107 ? -10.057 -5.254 20.279 1.00 85.19 107 MET A O 1
ATOM 872 N N . VAL A 1 108 ? -9.977 -5.238 18.036 1.00 87.25 108 VAL A N 1
ATOM 873 C CA . VAL A 1 108 ? -9.595 -3.816 17.907 1.00 87.25 108 VAL A CA 1
ATOM 874 C C . VAL A 1 108 ? -10.574 -2.882 18.617 1.00 87.25 108 VAL A C 1
ATOM 876 O O . VAL A 1 108 ? -10.137 -1.929 19.257 1.00 87.25 108 VAL A O 1
ATOM 879 N N . ARG A 1 109 ? -11.881 -3.157 18.542 1.00 89.19 109 ARG A N 1
ATOM 880 C CA . ARG A 1 109 ? -12.899 -2.329 19.207 1.00 89.19 109 ARG A CA 1
ATOM 881 C C . ARG A 1 109 ? -12.892 -2.479 20.729 1.00 89.19 109 ARG A C 1
ATOM 883 O O . ARG A 1 109 ? -13.288 -1.542 21.407 1.00 89.19 109 ARG A O 1
ATOM 890 N N . ARG A 1 110 ? -12.482 -3.640 21.255 1.00 85.81 110 ARG A N 1
ATOM 891 C CA . ARG A 1 110 ? -12.525 -3.945 22.697 1.00 85.81 110 ARG A CA 1
ATOM 892 C C . ARG A 1 110 ? -11.225 -3.633 23.433 1.00 85.81 110 ARG A C 1
ATOM 894 O O . ARG A 1 110 ? -11.284 -3.152 24.552 1.00 85.81 110 ARG A O 1
ATOM 901 N N . THR A 1 111 ? -10.066 -3.907 22.829 1.00 82.75 111 THR A N 1
ATOM 902 C CA . THR A 1 111 ? -8.754 -3.766 23.501 1.00 82.75 111 THR A CA 1
ATOM 903 C C . THR A 1 111 ? -8.016 -2.470 23.180 1.00 82.75 111 THR A C 1
ATOM 905 O O . THR A 1 111 ? -7.085 -2.129 23.898 1.00 82.75 111 THR A O 1
ATOM 908 N N . GLY A 1 112 ? -8.349 -1.765 22.091 1.00 74.62 112 GLY A N 1
ATOM 909 C CA . GLY A 1 112 ? -7.680 -0.505 21.725 1.00 74.62 112 GLY A CA 1
ATOM 910 C C . GLY A 1 112 ? -6.173 -0.611 21.420 1.00 74.62 112 GLY A C 1
ATOM 911 O O . GLY A 1 112 ? -5.512 0.406 21.216 1.00 74.62 112 GLY A O 1
ATOM 912 N N . SER A 1 113 ? -5.599 -1.819 21.362 1.00 78.12 113 SER A N 1
ATOM 913 C CA . SER A 1 113 ? -4.159 -2.004 21.169 1.00 78.12 113 SER A CA 1
ATOM 914 C C . SER A 1 113 ? -3.724 -1.649 19.739 1.00 78.12 113 SER A C 1
ATOM 916 O O . SER A 1 113 ? -4.317 -2.072 18.738 1.00 78.12 113 SER A O 1
ATOM 918 N N . LYS A 1 114 ? -2.629 -0.882 19.622 1.00 81.06 114 LYS A N 1
ATOM 919 C CA . LYS A 1 114 ? -2.076 -0.448 18.324 1.00 81.06 114 LYS A CA 1
ATOM 920 C C . LYS A 1 114 ? -1.663 -1.641 17.448 1.00 81.06 114 LYS A C 1
ATOM 922 O O . LYS A 1 114 ? -1.835 -1.596 16.232 1.00 81.06 114 LYS A O 1
ATOM 927 N N . PHE A 1 115 ? -1.181 -2.722 18.065 1.00 80.81 115 PHE A N 1
ATOM 928 C CA . PHE A 1 115 ? -0.777 -3.964 17.397 1.00 80.81 115 PHE A CA 1
ATOM 929 C C . PHE A 1 115 ? -1.927 -4.600 16.596 1.00 80.81 115 PHE A C 1
ATOM 931 O O . PHE A 1 115 ? -1.790 -4.832 15.393 1.00 80.81 115 PHE A O 1
ATOM 938 N N . ASN A 1 116 ? -3.101 -4.774 17.213 1.00 83.81 116 ASN A N 1
ATOM 939 C CA . ASN A 1 116 ? -4.267 -5.377 16.557 1.00 83.81 116 ASN A CA 1
ATOM 940 C C . ASN A 1 116 ? -4.792 -4.502 15.407 1.00 83.81 116 ASN A C 1
ATOM 942 O O . ASN A 1 116 ? -5.178 -5.008 14.350 1.00 83.81 116 ASN A O 1
ATOM 946 N N . ALA A 1 117 ? -4.745 -3.175 15.569 1.00 84.75 117 ALA A N 1
ATOM 947 C CA . ALA A 1 117 ? -5.149 -2.239 14.522 1.00 84.75 117 ALA A CA 1
ATOM 948 C C . ALA A 1 117 ? -4.232 -2.307 13.285 1.00 84.75 117 ALA A C 1
ATOM 950 O O . ALA A 1 117 ? -4.694 -2.137 12.153 1.00 84.75 117 ALA A O 1
ATOM 951 N N . LEU A 1 118 ? -2.935 -2.570 13.479 1.00 86.25 118 LEU A N 1
ATOM 952 C CA . LEU A 1 118 ? -1.975 -2.748 12.388 1.00 86.25 118 LEU A CA 1
ATOM 953 C C . LEU A 1 118 ? -2.187 -4.073 11.652 1.00 86.25 118 LEU A C 1
ATOM 955 O O . LEU A 1 118 ? -2.133 -4.082 10.420 1.00 86.25 118 LEU A O 1
ATOM 959 N N . ILE A 1 119 ? -2.478 -5.159 12.375 1.00 84.50 119 ILE A N 1
ATOM 960 C CA . ILE A 1 119 ? -2.800 -6.460 11.771 1.00 84.50 119 ILE A CA 1
ATOM 961 C C . ILE A 1 119 ? -4.038 -6.334 10.883 1.00 84.50 119 ILE A C 1
ATOM 963 O O . ILE A 1 119 ? -3.982 -6.677 9.702 1.00 84.50 119 ILE A O 1
ATOM 967 N N . LEU A 1 120 ? -5.119 -5.741 11.401 1.00 87.19 120 LEU A N 1
ATOM 968 C CA . LEU A 1 120 ? -6.358 -5.556 10.645 1.00 87.19 120 LEU A CA 1
ATOM 969 C C . LEU A 1 120 ? -6.140 -4.741 9.358 1.00 87.19 120 LEU A C 1
ATOM 971 O O . LEU A 1 120 ? -6.640 -5.109 8.295 1.00 87.19 120 LEU A O 1
ATOM 975 N N . LYS A 1 121 ? -5.343 -3.664 9.423 1.00 87.06 121 LYS A N 1
ATOM 976 C CA . LYS A 1 121 ? -4.988 -2.865 8.237 1.00 87.06 121 LYS A CA 1
ATOM 977 C C . LYS A 1 121 ? -4.229 -3.687 7.193 1.00 87.06 121 LYS A C 1
ATOM 979 O O . LYS A 1 121 ? -4.494 -3.537 6.004 1.00 87.06 121 LYS A O 1
ATOM 984 N N . ARG A 1 122 ? -3.298 -4.547 7.617 1.00 86.75 122 ARG A N 1
ATOM 985 C CA . ARG A 1 122 ? -2.487 -5.374 6.708 1.00 86.75 122 ARG A CA 1
ATOM 986 C C . ARG A 1 122 ? -3.315 -6.477 6.045 1.00 86.75 122 ARG A C 1
ATOM 988 O O . ARG A 1 122 ? -3.168 -6.679 4.841 1.00 86.75 122 ARG A O 1
ATOM 995 N N . LEU A 1 123 ? -4.241 -7.101 6.779 1.00 84.75 123 LEU A N 1
ATOM 996 C CA . LEU A 1 123 ? -5.159 -8.110 6.234 1.00 84.75 123 LEU A CA 1
ATOM 997 C C . LEU A 1 123 ? -5.999 -7.568 5.062 1.00 84.75 123 LEU A C 1
ATOM 999 O O . LEU A 1 123 ? -6.254 -8.289 4.100 1.00 84.75 123 LEU A O 1
ATOM 1003 N N . PHE A 1 124 ? -6.372 -6.282 5.073 1.00 86.69 124 PHE A N 1
ATOM 1004 C CA . PHE A 1 124 ? -7.105 -5.665 3.957 1.00 86.69 124 PHE A CA 1
ATOM 1005 C C . PHE A 1 124 ? -6.256 -5.368 2.716 1.00 86.69 124 PHE A C 1
ATOM 1007 O O . PHE A 1 124 ? -6.810 -5.234 1.624 1.00 86.69 124 PHE A O 1
ATOM 1014 N N . MET A 1 125 ? -4.933 -5.249 2.845 1.00 79.69 125 MET A N 1
ATOM 1015 C CA . MET A 1 125 ? -4.070 -4.766 1.761 1.00 79.69 125 MET A CA 1
ATOM 1016 C C . MET A 1 125 ? -3.555 -5.864 0.809 1.00 79.69 125 MET A C 1
ATOM 1018 O O . MET A 1 125 ? -3.014 -5.519 -0.233 1.00 79.69 125 MET A O 1
ATOM 1022 N N . LYS A 1 126 ? -3.777 -7.160 1.089 1.00 65.69 126 LYS A N 1
ATOM 1023 C CA . LYS A 1 126 ? -3.143 -8.308 0.388 1.00 65.69 126 LYS A CA 1
ATOM 1024 C C . LYS A 1 126 ? -1.608 -8.340 0.486 1.00 65.69 126 LYS A C 1
ATOM 1026 O O . LYS A 1 126 ? -0.937 -8.921 -0.362 1.00 65.69 126 LYS A O 1
ATOM 1031 N N . ASP A 1 127 ? -1.033 -7.748 1.523 1.00 58.06 127 ASP A N 1
ATOM 1032 C CA . ASP A 1 127 ? 0.393 -7.903 1.786 1.00 58.06 127 ASP A CA 1
ATOM 1033 C C . ASP A 1 127 ? 0.594 -9.149 2.634 1.00 58.06 127 ASP A C 1
ATOM 1035 O O . ASP A 1 127 ? 0.109 -9.191 3.764 1.00 58.06 127 ASP A O 1
ATOM 1039 N N . LYS A 1 128 ? 1.280 -10.159 2.085 1.00 53.78 128 LYS A N 1
ATOM 1040 C CA . LYS A 1 128 ? 1.660 -11.373 2.816 1.00 53.78 128 LYS A CA 1
ATOM 1041 C C . LYS A 1 128 ? 2.387 -10.942 4.089 1.00 53.78 128 LYS A C 1
ATOM 1043 O O . LYS A 1 128 ? 3.481 -10.376 4.041 1.00 53.78 128 LYS A O 1
ATOM 1048 N N . ILE A 1 129 ? 1.711 -11.103 5.217 1.00 51.00 129 ILE A N 1
ATOM 1049 C CA . ILE A 1 129 ? 2.245 -10.750 6.520 1.00 51.00 129 ILE A CA 1
ATOM 1050 C C . ILE A 1 129 ? 3.202 -11.878 6.888 1.00 51.00 129 ILE A C 1
ATOM 1052 O O . ILE A 1 129 ? 2.770 -13.020 6.995 1.00 51.00 129 ILE A O 1
ATOM 1056 N N . VAL A 1 130 ? 4.483 -11.573 7.088 1.00 47.34 130 VAL A N 1
ATOM 1057 C CA . VAL A 1 130 ? 5.351 -12.468 7.857 1.00 47.34 130 VAL A CA 1
ATOM 1058 C C . VAL A 1 130 ? 5.048 -12.156 9.317 1.00 47.34 130 VAL A C 1
ATOM 1060 O O . VAL A 1 130 ? 5.579 -11.203 9.886 1.00 47.34 130 VAL A O 1
ATOM 1063 N N . LEU A 1 131 ? 4.068 -12.863 9.878 1.00 51.34 131 LEU A N 1
ATOM 1064 C CA . LEU A 1 131 ? 3.828 -12.858 11.314 1.00 51.34 131 LEU A CA 1
ATOM 1065 C C . LEU A 1 131 ? 4.913 -13.735 11.932 1.00 51.34 131 LEU A C 1
ATOM 1067 O O . LEU A 1 131 ? 4.793 -14.953 11.904 1.00 51.34 131 LEU A O 1
ATOM 1071 N N . VAL A 1 132 ? 5.963 -13.133 12.483 1.00 47.66 132 VAL A N 1
ATOM 1072 C CA . VAL A 1 132 ? 6.731 -13.832 13.515 1.00 47.66 132 VAL A CA 1
ATOM 1073 C C . VAL A 1 132 ? 5.975 -13.596 14.817 1.00 47.66 132 VAL A C 1
ATOM 1075 O O . VAL A 1 132 ? 6.10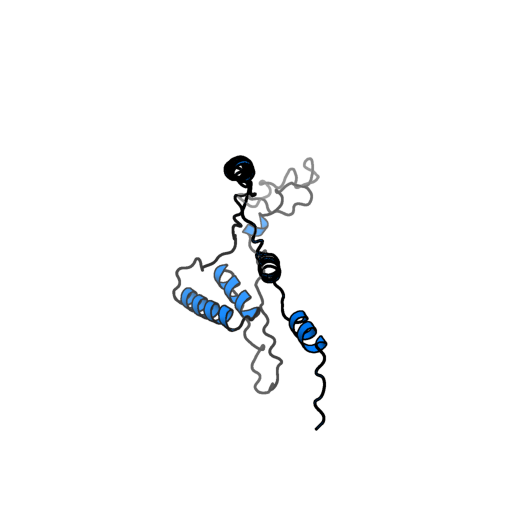6 -12.550 15.449 1.00 47.66 132 VAL A O 1
ATOM 1078 N N . VAL A 1 133 ? 5.094 -14.533 15.164 1.00 44.69 133 VAL A N 1
ATOM 1079 C CA . VAL A 1 133 ? 4.706 -14.746 16.559 1.00 44.69 133 VAL A CA 1
ATOM 1080 C C . VAL A 1 133 ? 5.573 -15.902 17.017 1.00 44.69 133 VAL A C 1
ATOM 1082 O O . VAL A 1 133 ? 5.281 -17.055 16.733 1.00 44.69 133 VAL A O 1
ATOM 1085 N N . GLY A 1 134 ? 6.695 -15.553 17.622 1.00 36.88 134 GLY A N 1
ATOM 1086 C CA . GLY A 1 134 ? 7.635 -16.500 18.182 1.00 36.88 134 GLY A CA 1
ATOM 1087 C C . GLY A 1 134 ? 8.837 -15.729 18.689 1.00 36.88 134 GLY A C 1
ATOM 1088 O O . GLY A 1 134 ? 9.489 -15.016 17.925 1.00 36.88 134 GLY A O 1
ATOM 1089 N N . THR A 1 135 ? 9.137 -15.874 19.975 1.00 41.69 135 THR A N 1
ATOM 1090 C CA . THR A 1 135 ? 10.532 -16.056 20.368 1.00 41.69 135 THR A CA 1
ATOM 1091 C C . THR A 1 135 ? 11.143 -17.038 19.370 1.00 41.69 135 THR A C 1
ATOM 1093 O O . THR A 1 135 ? 10.543 -18.063 19.044 1.00 41.69 135 THR A O 1
ATOM 1096 N N . VAL A 1 136 ? 12.264 -16.661 18.761 1.00 45.91 136 VAL A N 1
ATOM 1097 C CA . VAL A 1 136 ? 13.008 -17.565 17.887 1.00 45.91 136 VAL A CA 1
ATOM 1098 C C . VAL A 1 136 ? 13.427 -18.745 18.766 1.00 45.91 136 VAL A C 1
ATOM 1100 O O . VAL A 1 136 ? 14.356 -18.600 19.546 1.00 45.91 136 VAL A O 1
ATOM 1103 N N . ILE A 1 137 ? 12.711 -19.868 18.622 1.00 39.03 137 ILE A N 1
ATOM 1104 C CA . ILE A 1 137 ? 12.954 -21.181 19.240 1.00 39.03 137 ILE A CA 1
ATOM 1105 C C . ILE A 1 137 ? 12.576 -21.246 20.737 1.00 39.03 137 ILE A C 1
ATOM 1107 O O . ILE A 1 137 ? 13.113 -20.518 21.568 1.00 39.03 137 ILE A O 1
ATOM 1111 N N . ASP A 1 138 ? 11.667 -22.164 21.084 1.00 38.03 138 ASP A N 1
ATOM 1112 C CA . ASP A 1 138 ? 11.444 -22.628 22.458 1.00 38.03 138 ASP A CA 1
ATOM 1113 C C . ASP A 1 138 ? 12.597 -23.562 22.857 1.00 38.03 138 ASP A C 1
ATOM 1115 O O . ASP A 1 138 ? 12.492 -24.786 22.793 1.00 38.03 138 ASP A O 1
ATOM 1119 N N . ASP A 1 139 ? 13.740 -22.999 23.238 1.00 45.88 139 ASP A N 1
ATOM 1120 C CA . ASP A 1 139 ? 14.672 -23.742 24.082 1.00 45.88 139 ASP A CA 1
ATOM 1121 C C . ASP A 1 139 ? 14.029 -23.802 25.478 1.00 45.88 139 ASP A C 1
ATOM 1123 O O . ASP A 1 139 ? 13.801 -22.770 26.114 1.00 45.88 139 ASP A O 1
ATOM 1127 N N . ILE A 1 140 ? 13.741 -25.018 25.952 1.00 51.44 140 ILE A N 1
ATOM 1128 C CA . ILE A 1 140 ? 13.035 -25.390 27.202 1.00 51.44 140 ILE A CA 1
ATOM 1129 C C . ILE A 1 140 ? 13.650 -24.807 28.504 1.00 51.44 140 ILE A C 1
ATOM 1131 O O . ILE A 1 140 ? 13.223 -25.113 29.616 1.00 51.44 140 ILE A O 1
ATOM 1135 N N . ARG A 1 141 ? 14.672 -23.957 28.383 1.00 54.25 141 ARG A N 1
ATOM 1136 C CA . ARG A 1 141 ? 15.471 -23.381 29.470 1.00 54.25 141 ARG A CA 1
ATOM 1137 C C . ARG A 1 141 ? 15.267 -21.878 29.677 1.00 54.25 141 ARG A C 1
ATOM 1139 O O . ARG A 1 141 ? 15.838 -21.337 30.618 1.00 54.25 141 ARG A O 1
ATOM 1146 N N . VAL A 1 142 ? 14.494 -21.186 28.839 1.00 47.16 142 VAL A N 1
ATOM 1147 C CA . VAL A 1 142 ? 14.370 -19.719 28.926 1.00 47.16 142 VAL A CA 1
ATOM 1148 C C . VAL A 1 142 ? 13.021 -19.332 29.534 1.00 47.16 142 VAL A C 1
ATOM 1150 O O . VAL A 1 142 ? 12.020 -19.219 28.835 1.00 47.16 142 VAL A O 1
ATOM 1153 N N . TYR A 1 143 ? 12.997 -19.143 30.856 1.00 48.56 143 TYR A N 1
ATOM 1154 C CA . TYR A 1 143 ? 11.759 -18.952 31.625 1.00 48.56 143 TYR A CA 1
ATOM 1155 C C . TYR A 1 143 ? 11.263 -17.507 31.751 1.00 48.56 143 TYR A C 1
ATOM 1157 O O . TYR A 1 143 ? 10.129 -17.319 32.177 1.00 48.56 143 TYR A O 1
ATOM 1165 N N . GLU A 1 144 ? 12.011 -16.489 31.317 1.00 57.50 144 GLU A N 1
ATOM 1166 C CA . GLU A 1 144 ? 11.477 -15.122 31.240 1.00 57.50 144 GLU A CA 1
ATOM 1167 C C . GLU A 1 144 ? 12.025 -14.371 30.026 1.00 57.50 144 GLU A C 1
ATOM 1169 O O . GLU A 1 144 ? 13.178 -13.944 29.987 1.00 57.50 144 GLU A O 1
ATOM 1174 N N . VAL A 1 145 ? 11.171 -14.189 29.016 1.00 46.28 145 VAL A N 1
ATOM 1175 C CA . VAL A 1 145 ? 11.451 -13.318 27.872 1.00 46.28 145 VAL A CA 1
ATOM 1176 C C . VAL A 1 145 ? 10.457 -12.157 27.918 1.00 46.28 145 VAL A C 1
ATOM 1178 O O . VAL A 1 145 ? 9.246 -12.406 27.923 1.00 46.28 145 VAL A O 1
ATOM 1181 N N . PRO A 1 146 ? 10.897 -10.883 27.934 1.00 46.44 146 PRO A N 1
ATOM 1182 C CA . PRO A 1 146 ? 9.967 -9.766 27.832 1.00 46.44 146 PRO A CA 1
ATOM 1183 C C . PRO A 1 146 ? 9.199 -9.892 26.512 1.00 46.44 146 PRO A C 1
ATOM 1185 O O . PRO A 1 146 ? 9.792 -10.108 25.456 1.00 46.44 146 PRO A O 1
ATOM 1188 N N . ALA A 1 147 ? 7.870 -9.786 26.564 1.00 50.84 147 ALA A N 1
ATOM 1189 C CA . ALA A 1 147 ? 6.982 -10.064 25.434 1.00 50.84 147 ALA A CA 1
ATOM 1190 C C . ALA A 1 147 ? 7.119 -9.032 24.288 1.00 50.84 147 ALA A C 1
ATOM 1192 O O . ALA A 1 147 ? 6.250 -8.179 24.083 1.00 50.84 147 ALA A O 1
ATOM 1193 N N . LEU A 1 148 ? 8.196 -9.115 23.505 1.00 49.47 148 LEU A N 1
ATOM 1194 C CA . LEU A 1 148 ? 8.463 -8.265 22.347 1.00 49.47 148 LEU A CA 1
ATOM 1195 C C . LEU A 1 148 ? 7.659 -8.756 21.134 1.00 49.47 148 LEU A C 1
ATOM 1197 O O . LEU A 1 148 ? 8.082 -9.617 20.368 1.00 49.47 148 LEU A O 1
ATOM 1201 N N . LYS A 1 149 ? 6.466 -8.185 20.934 1.00 57.00 149 LYS A N 1
ATOM 1202 C CA . LYS A 1 149 ? 5.637 -8.432 19.741 1.00 57.00 149 LYS A CA 1
ATOM 1203 C C . LYS A 1 149 ? 6.136 -7.573 18.569 1.00 57.00 149 LYS A C 1
ATOM 1205 O O . LYS A 1 149 ? 5.762 -6.405 18.463 1.00 57.00 149 LYS A O 1
ATOM 1210 N N . VAL A 1 150 ? 6.958 -8.133 17.677 1.00 62.31 150 VAL A N 1
ATOM 1211 C CA . VAL A 1 150 ? 7.525 -7.404 16.522 1.00 62.31 150 VAL A CA 1
ATOM 1212 C C . VAL A 1 150 ? 6.713 -7.657 15.245 1.00 62.31 150 VAL A C 1
ATOM 1214 O O . VAL A 1 150 ? 6.494 -8.790 14.831 1.00 62.31 150 VAL A O 1
ATOM 1217 N N . LEU A 1 151 ? 6.272 -6.585 14.576 1.00 67.56 151 LEU A N 1
ATOM 1218 C CA . LEU A 1 151 ? 5.532 -6.662 13.309 1.00 67.56 151 LEU A CA 1
ATOM 1219 C C . LEU A 1 151 ? 6.439 -6.428 12.099 1.00 67.56 151 LEU A C 1
ATOM 1221 O O . LEU A 1 151 ? 6.500 -5.314 11.568 1.00 67.56 151 LEU A O 1
ATOM 1225 N N . LEU A 1 152 ? 7.049 -7.490 11.583 1.00 74.56 152 LEU A N 1
ATOM 1226 C CA . LEU A 1 152 ? 7.860 -7.417 10.366 1.00 74.56 152 LEU A CA 1
ATOM 1227 C C . LEU A 1 152 ? 6.997 -7.377 9.095 1.00 74.56 152 LEU A C 1
ATOM 1229 O O . LEU A 1 152 ? 5.811 -7.724 9.095 1.00 74.56 152 LEU A O 1
ATOM 1233 N N . ARG A 1 153 ? 7.565 -6.865 8.000 1.00 75.44 153 ARG A N 1
ATOM 1234 C CA . ARG A 1 153 ? 6.934 -6.828 6.674 1.00 75.44 153 ARG A CA 1
ATOM 1235 C C . ARG A 1 153 ? 8.001 -7.027 5.608 1.00 75.44 153 ARG A C 1
ATOM 1237 O O . ARG A 1 153 ? 9.055 -6.408 5.686 1.00 75.44 153 ARG A O 1
ATOM 1244 N N . GLY A 1 154 ? 7.692 -7.834 4.597 1.00 78.94 154 GLY A N 1
ATOM 1245 C CA . GLY A 1 154 ? 8.572 -8.000 3.444 1.00 78.94 154 GLY A CA 1
ATOM 1246 C C . GLY A 1 154 ? 8.771 -6.697 2.646 1.00 78.94 154 GLY A C 1
ATOM 1247 O O . GLY A 1 154 ? 7.907 -5.807 2.679 1.00 78.94 154 GLY A O 1
ATOM 1248 N N . PRO A 1 155 ? 9.887 -6.574 1.908 1.00 81.69 155 PRO A N 1
ATOM 1249 C CA . PRO A 1 155 ? 10.170 -5.411 1.074 1.00 81.69 155 PRO A CA 1
ATOM 1250 C C . PRO A 1 155 ? 9.131 -5.279 -0.049 1.00 81.69 155 PRO A C 1
ATOM 1252 O O . PRO A 1 155 ? 9.008 -6.147 -0.907 1.00 81.69 155 PRO A O 1
ATOM 1255 N N . LYS A 1 156 ? 8.381 -4.170 -0.068 1.00 82.19 156 LYS A N 1
ATOM 1256 C CA . LYS A 1 156 ? 7.334 -3.919 -1.083 1.00 82.19 156 LYS A CA 1
ATOM 1257 C C . LYS A 1 156 ? 7.888 -3.480 -2.437 1.00 82.19 156 LYS A C 1
ATOM 1259 O O . LYS A 1 156 ? 7.279 -3.732 -3.469 1.00 82.19 156 LYS A O 1
ATOM 1264 N N . ASN A 1 157 ? 9.030 -2.796 -2.420 1.00 84.31 157 ASN A N 1
ATOM 1265 C CA . ASN A 1 157 ? 9.587 -2.132 -3.598 1.00 84.31 157 ASN A CA 1
ATOM 1266 C C . ASN A 1 157 ? 10.545 -3.039 -4.391 1.00 84.31 157 ASN A C 1
ATOM 1268 O O . ASN A 1 157 ? 11.184 -2.583 -5.331 1.00 84.31 157 ASN A O 1
ATOM 1272 N N . GLY A 1 158 ? 10.645 -4.322 -4.026 1.00 84.62 158 GLY A N 1
ATOM 1273 C CA . GLY A 1 158 ? 11.477 -5.301 -4.732 1.00 84.62 158 GLY A CA 1
ATOM 1274 C C . GLY A 1 158 ? 10.849 -5.854 -6.018 1.00 84.62 158 GLY A C 1
ATOM 1275 O O . GLY A 1 158 ? 11.538 -6.509 -6.798 1.00 84.62 158 GLY A O 1
ATOM 1276 N N . CYS A 1 159 ? 9.557 -5.605 -6.261 1.00 87.69 159 CYS A N 1
ATOM 1277 C CA . CYS A 1 159 ? 8.838 -6.129 -7.423 1.00 87.69 159 CYS A CA 1
ATOM 1278 C C . CYS A 1 159 ? 9.279 -5.463 -8.737 1.00 87.69 159 CYS A C 1
ATOM 1280 O O . CYS A 1 159 ? 9.556 -4.266 -8.779 1.00 87.69 159 CYS A O 1
ATOM 1282 N N . GLU A 1 160 ? 9.266 -6.217 -9.841 1.00 90.25 160 GLU A N 1
ATOM 1283 C CA . GLU A 1 160 ? 9.653 -5.707 -11.164 1.00 90.25 160 GLU A CA 1
ATOM 1284 C C . GLU A 1 160 ? 8.802 -4.517 -11.621 1.00 90.25 160 GLU A C 1
ATOM 1286 O O . GLU A 1 160 ? 9.355 -3.541 -12.118 1.00 90.25 160 GLU A O 1
ATOM 1291 N N . ALA A 1 161 ? 7.491 -4.554 -11.373 1.00 91.69 161 ALA A N 1
ATOM 1292 C CA . ALA A 1 161 ? 6.590 -3.449 -11.699 1.00 91.69 161 ALA A CA 1
ATOM 1293 C C . ALA A 1 161 ? 7.033 -2.125 -11.052 1.00 91.69 161 ALA A C 1
ATOM 1295 O O . ALA A 1 161 ? 7.003 -1.083 -11.697 1.00 91.69 161 ALA A O 1
ATOM 1296 N N . VAL A 1 162 ? 7.532 -2.171 -9.809 1.00 93.19 162 VAL A N 1
ATOM 1297 C CA . VAL A 1 162 ? 7.962 -0.969 -9.078 1.00 93.19 162 VAL A CA 1
ATOM 1298 C C . VAL A 1 162 ? 9.197 -0.330 -9.711 1.00 93.19 162 VAL A C 1
ATOM 1300 O O . VAL A 1 162 ? 9.347 0.886 -9.654 1.00 93.19 162 VAL A O 1
ATOM 1303 N N . LYS A 1 163 ? 10.040 -1.110 -10.399 1.00 93.44 163 LYS A N 1
ATOM 1304 C CA . LYS A 1 163 ? 11.225 -0.592 -11.106 1.00 93.44 163 LYS A CA 1
ATOM 1305 C C . LYS A 1 163 ? 10.869 0.303 -12.296 1.00 93.44 163 LYS A C 1
ATOM 1307 O O . LYS A 1 163 ? 11.735 1.029 -12.777 1.00 93.44 163 LYS A O 1
ATOM 1312 N N . HIS A 1 164 ? 9.633 0.219 -12.782 1.00 92.88 164 HIS A N 1
ATOM 1313 C CA . HIS A 1 164 ? 9.108 1.037 -13.872 1.00 92.88 164 HIS A CA 1
ATOM 1314 C C . HIS A 1 164 ? 8.372 2.294 -13.382 1.00 92.88 164 HIS A C 1
ATOM 1316 O O . HIS A 1 164 ? 8.023 3.147 -14.191 1.00 92.88 164 HIS A O 1
ATOM 1322 N N . PHE A 1 165 ? 8.139 2.430 -12.075 1.00 93.94 165 PHE A N 1
ATOM 1323 C CA . PHE A 1 165 ? 7.501 3.612 -11.501 1.00 93.94 165 PHE A CA 1
ATOM 1324 C C . PHE A 1 165 ? 8.517 4.732 -11.231 1.00 93.94 165 PHE A C 1
ATOM 1326 O O . PHE A 1 165 ? 9.727 4.507 -11.193 1.00 93.94 165 PHE A O 1
ATOM 1333 N N . GLY A 1 166 ? 8.014 5.949 -11.019 1.00 93.12 166 GLY A N 1
ATOM 1334 C CA . GLY A 1 166 ? 8.829 7.138 -10.764 1.00 93.12 166 GLY A CA 1
ATOM 1335 C C . GLY A 1 166 ? 9.012 8.017 -12.006 1.00 93.12 166 GLY A C 1
ATOM 1336 O O . GLY A 1 166 ? 8.222 7.913 -12.945 1.00 93.12 166 GLY A O 1
ATOM 1337 N N . PRO A 1 167 ? 10.017 8.911 -12.001 1.00 94.44 167 PRO A N 1
ATOM 1338 C CA . PRO A 1 167 ? 10.295 9.811 -13.117 1.00 94.44 167 PRO A CA 1
ATOM 1339 C C . PRO A 1 167 ? 10.486 9.059 -14.437 1.00 94.44 167 PRO A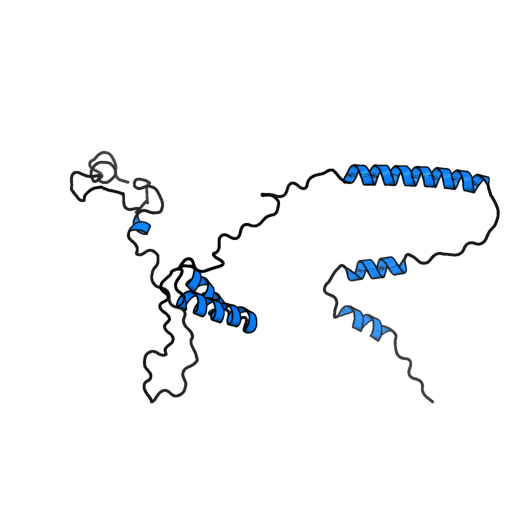 C 1
ATOM 1341 O O . PRO A 1 167 ? 10.995 7.937 -14.459 1.00 94.44 167 PRO A O 1
ATOM 1344 N N . ALA A 1 168 ? 10.080 9.681 -15.544 1.00 92.94 168 ALA A N 1
ATOM 1345 C CA . ALA A 1 168 ? 10.149 9.051 -16.856 1.00 92.94 168 ALA A CA 1
ATOM 1346 C C . ALA A 1 168 ? 11.594 8.634 -17.208 1.00 92.94 168 ALA A C 1
ATOM 1348 O O . ALA A 1 168 ? 12.539 9.375 -16.914 1.00 92.94 168 ALA A O 1
ATOM 1349 N N . PRO A 1 169 ? 11.791 7.468 -17.854 1.00 92.56 169 PRO A N 1
ATOM 1350 C CA . PRO A 1 169 ? 13.119 7.021 -18.250 1.00 92.56 169 PRO A CA 1
ATOM 1351 C C . PRO A 1 169 ? 13.713 8.005 -19.265 1.00 92.56 169 PRO A C 1
ATOM 1353 O O . PRO A 1 169 ? 13.174 8.171 -20.355 1.00 92.56 169 PRO A O 1
ATOM 1356 N N . GLY A 1 170 ? 14.837 8.635 -18.918 1.00 89.88 170 GLY A N 1
ATOM 1357 C CA . GLY A 1 170 ? 15.453 9.677 -19.753 1.00 89.88 170 GLY A CA 1
ATOM 1358 C C . GLY A 1 170 ? 15.382 11.086 -19.155 1.00 89.88 170 GLY A C 1
ATOM 1359 O O . GLY A 1 170 ? 15.962 12.008 -19.719 1.00 89.88 170 GLY A O 1
ATOM 1360 N N . VAL A 1 171 ? 14.756 11.250 -17.987 1.00 92.44 171 VAL A N 1
ATOM 1361 C CA . VAL A 1 171 ? 14.913 12.454 -17.158 1.00 92.44 171 VAL A CA 1
ATOM 1362 C C . VAL A 1 171 ? 16.248 12.374 -16.398 1.00 92.44 171 VAL A C 1
ATOM 1364 O O . VAL A 1 171 ? 16.565 11.297 -15.879 1.00 92.44 171 VAL A O 1
ATOM 1367 N N . PRO A 1 172 ? 17.044 13.455 -16.303 1.00 91.62 172 PRO A N 1
ATOM 1368 C CA . PRO A 1 172 ? 18.274 13.456 -15.509 1.00 91.62 172 PRO A CA 1
ATOM 1369 C C . PRO A 1 172 ? 18.018 12.964 -14.079 1.00 91.62 172 PRO A C 1
ATOM 1371 O O . PRO A 1 172 ? 17.013 13.330 -13.472 1.00 91.62 172 PRO A O 1
ATOM 1374 N N . HIS A 1 173 ? 18.914 12.132 -13.543 1.00 90.88 173 HIS A N 1
ATOM 1375 C CA . HIS A 1 173 ? 18.782 11.486 -12.222 1.00 90.88 173 HIS A CA 1
ATOM 1376 C C . HIS A 1 173 ? 17.626 10.468 -12.093 1.00 90.88 173 HIS A C 1
ATOM 1378 O O . HIS A 1 173 ? 17.346 9.979 -10.998 1.00 90.88 173 HIS A O 1
ATOM 1384 N N . SER A 1 174 ? 16.959 10.097 -13.194 1.00 93.31 174 SER A N 1
ATOM 1385 C CA . SER A 1 174 ? 16.005 8.982 -13.192 1.00 93.31 174 SER A CA 1
ATOM 1386 C C . SER A 1 174 ? 16.729 7.637 -13.317 1.00 93.31 174 SER A C 1
ATOM 1388 O O . SER A 1 174 ? 17.487 7.385 -14.254 1.00 93.31 174 SER A O 1
ATOM 1390 N N . HIS A 1 175 ? 16.449 6.724 -12.388 1.00 90.12 175 HIS A N 1
ATOM 1391 C CA . HIS A 1 175 ? 16.925 5.335 -12.440 1.00 90.12 175 HIS A CA 1
ATOM 1392 C C . HIS A 1 175 ? 15.824 4.347 -12.861 1.00 90.12 175 HIS A C 1
ATOM 1394 O O . HIS A 1 175 ? 15.975 3.132 -12.721 1.00 90.12 175 HIS A O 1
ATOM 1400 N N . THR A 1 176 ? 14.712 4.860 -13.390 1.00 93.62 176 THR A N 1
ATOM 1401 C CA . THR A 1 176 ? 13.545 4.069 -13.781 1.00 93.62 176 THR A CA 1
ATOM 1402 C C . THR A 1 176 ? 13.857 3.176 -14.981 1.00 93.62 176 THR A C 1
ATOM 1404 O O . THR A 1 176 ? 14.415 3.604 -15.998 1.00 93.62 176 THR A O 1
ATOM 1407 N N . LYS A 1 177 ? 13.498 1.894 -14.866 1.00 92.00 177 LYS A N 1
ATOM 1408 C CA . LYS A 1 177 ? 13.710 0.892 -15.913 1.00 92.00 177 LYS A CA 1
ATOM 1409 C C . LYS A 1 177 ? 12.756 1.180 -17.086 1.00 92.00 177 LYS A C 1
ATOM 1411 O O . LYS A 1 177 ? 11.550 1.261 -16.864 1.00 92.00 177 LYS A O 1
ATOM 1416 N N . PRO A 1 178 ? 13.236 1.280 -18.338 1.00 93.50 178 PRO A N 1
ATOM 1417 C CA . PRO A 1 178 ? 12.350 1.444 -19.488 1.00 93.50 178 PRO A CA 1
ATOM 1418 C C . PRO A 1 178 ? 11.598 0.145 -19.821 1.00 93.50 178 PRO A C 1
ATOM 1420 O O . PRO A 1 178 ? 12.103 -0.961 -19.582 1.00 93.50 178 PRO A O 1
ATOM 1423 N N . HIS A 1 179 ? 10.398 0.279 -20.386 1.00 93.62 179 HIS A N 1
ATOM 1424 C CA . HIS A 1 179 ? 9.628 -0.837 -20.937 1.00 93.62 179 HIS A CA 1
ATOM 1425 C C . HIS A 1 179 ? 10.147 -1.175 -22.336 1.00 93.62 179 HIS A C 1
ATOM 1427 O O . HIS A 1 179 ? 9.805 -0.511 -23.304 1.00 93.62 179 HIS A O 1
ATOM 1433 N N . VAL A 1 180 ? 10.968 -2.221 -22.439 1.00 93.12 180 VAL A N 1
ATOM 1434 C CA . VAL A 1 180 ? 11.585 -2.641 -23.706 1.00 93.12 180 VAL A CA 1
ATOM 1435 C C . VAL A 1 180 ? 11.114 -4.042 -24.062 1.00 93.12 180 VAL A C 1
ATOM 1437 O O . VAL A 1 180 ? 11.144 -4.931 -23.212 1.00 93.12 180 VAL A O 1
ATOM 1440 N N . ARG A 1 181 ? 10.743 -4.256 -25.331 1.00 91.12 181 ARG A N 1
ATOM 1441 C CA . ARG A 1 181 ? 10.275 -5.555 -25.849 1.00 91.12 181 ARG A CA 1
ATOM 1442 C C . ARG A 1 181 ? 11.288 -6.684 -25.648 1.00 91.12 181 ARG A C 1
ATOM 1444 O O . ARG A 1 181 ? 10.908 -7.803 -25.328 1.00 91.12 181 ARG A O 1
ATOM 1451 N N . SER A 1 182 ? 12.572 -6.403 -25.858 1.00 91.31 182 SER A N 1
ATOM 1452 C CA . SER A 1 182 ? 13.647 -7.386 -25.728 1.00 91.31 182 SER A CA 1
ATOM 1453 C C . SER A 1 182 ? 14.918 -6.756 -25.177 1.00 91.31 182 SER A C 1
ATOM 1455 O O . SER A 1 182 ? 15.192 -5.564 -25.348 1.00 91.31 182 SER A O 1
ATOM 1457 N N . LYS A 1 183 ? 15.730 -7.574 -24.508 1.00 89.25 183 LYS A N 1
ATOM 1458 C CA . LYS A 1 183 ? 17.092 -7.187 -24.146 1.00 89.25 183 LYS A CA 1
ATOM 1459 C C . LYS A 1 183 ? 17.985 -7.324 -25.374 1.00 89.25 183 LYS A C 1
ATOM 1461 O O . LYS A 1 183 ? 17.901 -8.299 -26.108 1.00 89.25 183 LYS A O 1
ATOM 1466 N N . GLY A 1 184 ? 18.860 -6.350 -25.595 1.00 91.56 184 GLY A N 1
ATOM 1467 C CA . GLY A 1 184 ? 19.804 -6.406 -26.705 1.00 91.56 184 GLY A CA 1
ATOM 1468 C C . GLY A 1 184 ? 20.606 -5.124 -26.857 1.00 91.56 184 GLY A C 1
ATOM 1469 O O . GLY A 1 184 ? 20.381 -4.141 -26.153 1.00 91.56 184 GLY A O 1
ATOM 1470 N N . ARG A 1 185 ? 21.571 -5.132 -27.781 1.00 87.44 185 ARG A N 1
ATOM 1471 C CA . ARG A 1 185 ? 22.353 -3.934 -28.133 1.00 87.44 185 ARG A CA 1
ATOM 1472 C C . ARG A 1 185 ? 21.544 -2.942 -28.975 1.00 87.44 185 ARG A C 1
ATOM 1474 O O . ARG A 1 185 ? 21.819 -1.749 -28.908 1.00 87.44 185 ARG A O 1
ATOM 1481 N N . LYS A 1 186 ? 20.582 -3.455 -29.754 1.00 89.12 186 LYS A N 1
ATOM 1482 C CA . LYS A 1 186 ? 19.786 -2.708 -30.739 1.00 89.12 186 LYS A CA 1
ATOM 1483 C C . LYS A 1 186 ? 18.624 -1.917 -30.110 1.00 89.12 186 LYS A C 1
ATOM 1485 O O . LYS A 1 186 ? 18.292 -0.856 -30.618 1.00 89.12 186 LYS A O 1
ATOM 1490 N N . SER A 1 187 ? 18.063 -2.377 -28.988 1.00 88.81 187 SER A N 1
ATOM 1491 C CA . SER A 1 187 ? 16.896 -1.752 -28.339 1.00 88.81 187 SER A CA 1
ATOM 1492 C C . SER A 1 187 ? 17.312 -0.763 -27.242 1.00 88.81 187 SER A C 1
ATOM 1494 O O . SER A 1 187 ? 17.998 -1.154 -26.301 1.00 88.81 187 SER A O 1
ATOM 1496 N N . GLU A 1 188 ? 16.909 0.507 -27.364 1.00 87.12 188 GLU A N 1
ATOM 1497 C CA . GLU A 1 188 ? 16.973 1.571 -26.333 1.00 87.12 188 GLU A CA 1
ATOM 1498 C C . GLU A 1 188 ? 18.310 1.741 -25.569 1.00 87.12 188 GLU A C 1
ATOM 1500 O O . GLU A 1 188 ? 18.343 2.167 -24.414 1.00 87.12 188 GLU A O 1
ATOM 1505 N N . ARG A 1 189 ? 19.451 1.426 -26.204 1.00 91.12 189 ARG A N 1
ATOM 1506 C CA . ARG A 1 189 ? 20.804 1.541 -25.605 1.00 91.12 189 ARG A CA 1
ATOM 1507 C C . ARG A 1 189 ? 21.738 2.525 -26.313 1.00 91.12 189 ARG A C 1
ATOM 1509 O O . ARG A 1 189 ? 22.925 2.548 -25.983 1.00 91.12 189 ARG A O 1
ATOM 1516 N N . ALA A 1 190 ? 21.248 3.276 -27.299 1.00 91.56 190 ALA A N 1
ATOM 1517 C CA . ALA A 1 190 ? 22.052 4.197 -28.105 1.00 91.56 190 ALA A CA 1
ATOM 1518 C C . ALA A 1 190 ? 22.025 5.630 -27.540 1.00 91.56 190 ALA A C 1
ATOM 1520 O O . ALA A 1 190 ? 22.755 5.926 -26.593 1.00 91.56 190 ALA A O 1
ATOM 1521 N N . ARG A 1 191 ? 21.201 6.512 -28.114 1.00 90.88 191 ARG A N 1
ATOM 1522 C CA . ARG A 1 191 ? 21.053 7.912 -27.687 1.00 90.88 191 ARG A CA 1
ATOM 1523 C C . ARG A 1 191 ? 20.434 7.996 -26.288 1.00 90.88 191 ARG A C 1
ATOM 1525 O O . ARG A 1 191 ? 19.589 7.174 -25.946 1.00 90.88 191 ARG A O 1
ATOM 1532 N N . GLY A 1 192 ? 20.891 8.937 -25.463 1.00 90.50 192 GLY A N 1
ATOM 1533 C CA . GLY A 1 192 ? 20.407 9.127 -24.089 1.00 90.50 192 GLY A CA 1
ATOM 1534 C C . GLY A 1 192 ? 20.941 8.109 -23.074 1.00 90.50 192 GLY A C 1
ATOM 1535 O O . GLY A 1 192 ? 20.765 8.297 -21.877 1.00 90.50 192 GLY A O 1
ATOM 1536 N N . ARG A 1 193 ? 21.633 7.047 -23.513 1.00 90.94 193 ARG A N 1
ATOM 1537 C CA . ARG A 1 193 ? 22.267 6.043 -22.632 1.00 90.94 193 ARG A CA 1
ATOM 1538 C C . ARG A 1 193 ? 23.792 6.019 -22.726 1.00 90.94 193 ARG A C 1
ATOM 1540 O O . ARG A 1 193 ? 24.449 5.507 -21.823 1.00 90.94 193 ARG A O 1
ATOM 1547 N N . ARG A 1 194 ? 24.368 6.548 -23.809 1.00 92.69 194 ARG A N 1
ATOM 1548 C CA . ARG A 1 194 ? 25.818 6.594 -24.049 1.00 92.69 194 ARG A CA 1
ATOM 1549 C C . ARG A 1 194 ? 26.254 8.016 -24.358 1.00 92.69 194 ARG A C 1
ATOM 1551 O O . ARG A 1 194 ? 25.618 8.676 -25.172 1.00 92.69 194 ARG A O 1
ATOM 1558 N N . SER A 1 195 ? 27.385 8.433 -23.795 1.00 93.00 195 SER A N 1
ATOM 1559 C CA . SER A 1 195 ? 27.986 9.743 -24.080 1.00 93.00 195 SER A CA 1
ATOM 1560 C C . SER A 1 195 ? 28.358 9.901 -25.558 1.00 93.00 195 SER A C 1
ATOM 1562 O O . SER A 1 195 ? 28.185 10.972 -26.119 1.00 93.00 195 SER A O 1
ATOM 1564 N N . SER A 1 196 ? 28.768 8.816 -26.228 1.00 94.38 196 SER A N 1
ATOM 1565 C CA . SER A 1 196 ? 29.169 8.834 -27.643 1.00 94.38 196 SER A CA 1
ATOM 1566 C C . SER A 1 196 ? 28.021 8.983 -28.650 1.00 94.38 196 SER A C 1
ATOM 1568 O O . SER A 1 196 ? 28.271 9.107 -29.846 1.00 94.38 196 SER A O 1
ATOM 1570 N N . LYS A 1 197 ? 26.756 8.935 -28.214 1.00 90.69 197 LYS A N 1
ATOM 1571 C CA . LYS A 1 197 ? 25.576 9.053 -29.089 1.00 90.69 197 LYS A CA 1
ATOM 1572 C C . LYS A 1 197 ? 24.777 10.313 -28.752 1.00 90.69 197 LYS A C 1
ATOM 1574 O O . LYS A 1 197 ? 23.594 10.239 -28.429 1.00 90.69 197 LYS A O 1
ATOM 1579 N N . GLY A 1 198 ? 25.443 11.463 -28.834 1.00 93.06 198 GLY A N 1
ATOM 1580 C CA . GLY A 1 198 ? 24.867 12.800 -28.667 1.00 93.06 198 GLY A CA 1
ATOM 1581 C C . GLY A 1 198 ? 24.844 13.272 -27.216 1.00 93.06 198 GLY A C 1
ATOM 1582 O O . GLY A 1 198 ? 25.483 14.260 -26.889 1.00 93.06 198 GLY A O 1
ATOM 1583 N N . PHE A 1 199 ? 24.128 12.563 -26.343 1.00 92.00 199 PHE A N 1
ATOM 1584 C CA . PHE A 1 199 ? 24.086 12.872 -24.912 1.00 92.00 199 PHE A CA 1
ATOM 1585 C C . PHE A 1 199 ? 23.763 11.624 -24.086 1.00 92.00 199 PHE A C 1
ATOM 1587 O O . PHE A 1 199 ? 23.2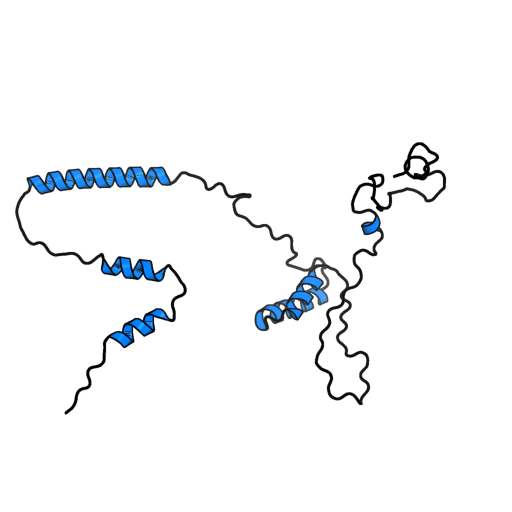00 10.646 -24.595 1.00 92.00 199 PHE A O 1
ATOM 1594 N N . ARG A 1 200 ? 24.099 11.674 -22.794 1.00 90.31 200 ARG A N 1
ATOM 1595 C CA . ARG A 1 200 ? 23.741 10.660 -21.800 1.00 90.31 200 ARG A CA 1
ATOM 1596 C C . ARG A 1 200 ? 22.918 11.313 -20.699 1.00 90.31 200 ARG A C 1
ATOM 1598 O O . ARG A 1 200 ? 23.323 12.352 -20.190 1.00 90.31 200 ARG A O 1
ATOM 1605 N N . VAL A 1 201 ? 21.792 10.684 -20.382 1.00 89.00 201 VAL A N 1
ATOM 1606 C CA . VAL A 1 201 ? 20.944 11.009 -19.231 1.00 89.00 201 VAL A CA 1
ATOM 1607 C C . VAL A 1 201 ? 21.468 10.291 -17.998 1.00 89.00 201 VAL A C 1
ATOM 1609 O O . VAL A 1 201 ? 21.852 9.104 -18.150 1.00 89.00 201 VAL A O 1
#

Organism: Hibiscus syriacus (NCBI:txid106335)

InterPro domains:
  IPR000039 Large ribosomal subunit protein eL18 [PTHR10934] (73-126)
  IPR021131 Large ribosomal subunit protein uL15/eL18 [PF17135] (73-125)
  IPR021131 Large ribosomal subunit protein uL15/eL18 [PF17135] (150-201)

Secondary structure (DSSP, 8-state):
-------THHHHHHHTSS---THHHHHHHHHHS-PPP-------HHHHHHHHHHHHHHHHHHHHHHHHTS------GGGG-----S-SS-SS--HHHHHHHHHHHHHHHHH--HHHHHHHHHHHHT-------S-S---TT--------------GGGSGGGGG-SSPBTBTT--PPP--SS-SSSSS-STBB-TTSS-B-

Foldseek 3Di:
DDDDDDDPVVVVVVVPPDDDDPVVVVVVVVVVVPDDDDDDDDDDPPVVVVVVVVVVVVVVVVVVVVVVPPPDDDPDDVNVDDDDPADPDAPDPDPVLRVVLVVLVVVCVPPVDPVSVVVNSCSRPPFPWPQPPDDPDPPVPDDDDDRDRDGDGDDPCPDPVNLQDDDHPLPPPDSRDDDWPDDDPPTPCAPQNDPVRPHHD

pLDDT: mean 70.68, std 18.4, range [36.88, 94.44]

Sequence (201 aa):
MRVTHISWEATINWACNEWKDSKTLVRALTWALLRPIPSHSSAFPLLQKQQQQQQQHQLHLTRIVIVSLQCQGIDLVAGGKSKTTKRTAPKSDDIYLKLLVKLYRFMVRRTGSKFNALILKRLFMKDKIVLVVGTVIDDIRVYEVPALKVLLRGPKNGCEAVKHFGPAPGVPHSHTKPHVRSKGRKSERARGRRSSKGFRV